Protein AF-F6VW20-F1 (afdb_monomer_lite)

Organism: Mus musculus (NCBI:txid10090)

Sequence (187 aa):
GVLSNISALTDLGGLDPVWLFVVVGGVMSVLGFAGCIGALRENTFLLKFFSVFLGLIFFLELAAGILAFVFKDWIRDQLNLFINNNVKAYRDDLDLQNLIDFAQEYWSCCGARGPNDWNLNIYFNCTDLNPSRERCGVPFSCCVRDPAMSSIPSVAMTSDSNWSSSSRAPSTPKAVWASLRSGYKTT

InterPro domains:
  IPR008952 Tetraspanin, EC2 domain superfamily [G3DSA:1.10.1450.10] (70-159)
  IPR008952 Tetraspanin, EC2 domain superfamily [SSF48652] (69-148)
  IPR018499 Tetraspanin/Peripherin [PF00335] (19-156)
  IPR018499 Tetraspanin/Peripherin [PTHR19282] (16-153)
  IPR018503 Tetraspanin, conserved site [PS00421] (25-47)

Radius of gyration: 27.29 Å; chains: 1; bounding box: 77×48×65 Å

pLDDT: mean 77.21, std 23.03, range [28.88, 97.81]

Structure (mmCIF, N/CA/C/O backbone):
data_AF-F6VW20-F1
#
_entry.id   AF-F6VW20-F1
#
loop_
_atom_site.group_PDB
_atom_site.id
_atom_site.type_symbol
_atom_site.label_atom_id
_atom_site.label_alt_id
_atom_site.label_comp_id
_atom_site.label_asym_id
_atom_site.label_entity_id
_atom_site.label_seq_id
_atom_site.pdbx_PDB_ins_code
_atom_site.Cartn_x
_atom_site.Cartn_y
_atom_site.Cartn_z
_atom_site.occupancy
_atom_site.B_iso_or_equiv
_atom_site.auth_seq_id
_atom_site.auth_comp_id
_atom_site.auth_asym_id
_atom_site.auth_atom_id
_atom_site.pdbx_PDB_model_num
ATOM 1 N N . GLY A 1 1 ? -15.445 -16.993 -12.441 1.00 49.72 1 GLY A N 1
ATOM 2 C CA . GLY A 1 1 ? -16.810 -17.085 -11.887 1.00 49.72 1 GLY A CA 1
ATOM 3 C C . GLY A 1 1 ? -17.077 -16.039 -10.818 1.00 49.72 1 GLY A C 1
ATOM 4 O O . GLY 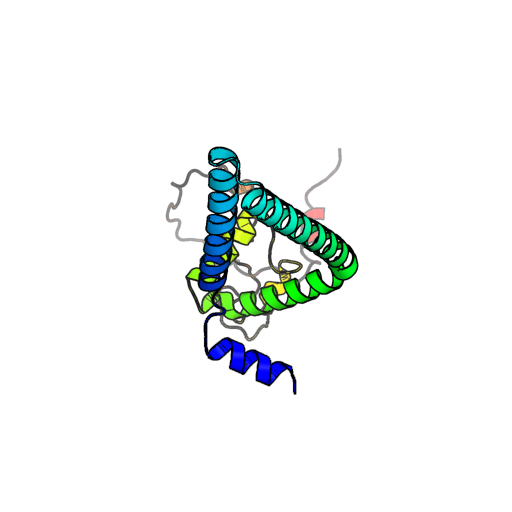A 1 1 ? -18.017 -15.273 -10.954 1.00 49.72 1 GLY A O 1
ATOM 5 N N . VAL A 1 2 ? -16.255 -15.982 -9.765 1.00 54.44 2 VAL A N 1
ATOM 6 C CA . VAL A 1 2 ? -16.446 -15.042 -8.641 1.00 54.44 2 VAL A CA 1
ATOM 7 C C . VAL A 1 2 ? -15.970 -13.618 -8.976 1.00 54.44 2 VAL A C 1
ATOM 9 O O . VAL A 1 2 ? -16.677 -12.662 -8.691 1.00 54.44 2 VAL A O 1
ATOM 12 N N . LEU A 1 3 ? -14.842 -13.473 -9.683 1.00 51.84 3 LEU A N 1
ATOM 13 C CA . LEU A 1 3 ? -14.244 -12.167 -10.007 1.00 51.84 3 LEU A CA 1
ATOM 14 C C . LEU A 1 3 ? -15.137 -11.245 -10.865 1.00 51.84 3 LEU A C 1
ATOM 16 O O . LEU A 1 3 ? -15.124 -10.038 -10.670 1.00 51.84 3 LEU A O 1
ATOM 20 N N . SER A 1 4 ? -15.949 -11.812 -11.765 1.00 67.00 4 SER A N 1
ATOM 21 C CA . SER A 1 4 ? -16.868 -11.068 -12.641 1.00 67.00 4 SER A CA 1
ATOM 22 C C . SER A 1 4 ? -18.121 -10.555 -11.922 1.00 67.00 4 SER A C 1
ATOM 24 O O . SER A 1 4 ? -18.688 -9.541 -12.311 1.00 67.00 4 SER A O 1
ATOM 26 N N . ASN A 1 5 ? -18.557 -11.245 -10.861 1.00 64.62 5 ASN A N 1
ATOM 27 C CA . ASN A 1 5 ? -19.648 -10.766 -10.007 1.00 64.62 5 ASN A CA 1
ATOM 28 C C . ASN A 1 5 ? -19.161 -9.658 -9.071 1.00 64.62 5 ASN A C 1
ATOM 30 O O . ASN A 1 5 ? -19.898 -8.718 -8.805 1.00 64.62 5 ASN A O 1
ATOM 34 N N . ILE A 1 6 ? -17.904 -9.736 -8.622 1.00 64.31 6 ILE A N 1
ATOM 35 C CA . ILE A 1 6 ? -17.293 -8.680 -7.813 1.00 64.31 6 ILE A CA 1
ATOM 36 C C . ILE A 1 6 ? -17.134 -7.414 -8.656 1.00 64.31 6 ILE A C 1
ATOM 38 O O . ILE A 1 6 ? -17.570 -6.368 -8.209 1.00 64.31 6 ILE A O 1
ATOM 42 N N . SER A 1 7 ? -16.627 -7.499 -9.894 1.00 59.75 7 SER A N 1
ATOM 43 C CA . SER A 1 7 ? -16.513 -6.323 -10.771 1.00 59.75 7 SER A CA 1
ATOM 44 C C . SER A 1 7 ? -17.864 -5.683 -11.104 1.00 59.75 7 SER A C 1
ATOM 46 O O . SER A 1 7 ? -17.949 -4.465 -11.155 1.00 59.75 7 SER A O 1
ATOM 48 N N . ALA A 1 8 ? -18.932 -6.473 -11.265 1.00 61.41 8 ALA A N 1
ATOM 49 C CA . ALA A 1 8 ? -20.283 -5.944 -11.472 1.00 61.41 8 ALA A CA 1
ATOM 50 C C . ALA A 1 8 ? -20.860 -5.262 -10.213 1.00 61.41 8 ALA A C 1
ATOM 52 O O . ALA A 1 8 ? -21.608 -4.296 -10.326 1.00 61.41 8 ALA A O 1
ATOM 53 N N . LEU A 1 9 ? -20.494 -5.731 -9.013 1.00 57.69 9 LEU A N 1
ATOM 54 C CA . LEU A 1 9 ? -20.817 -5.063 -7.745 1.00 57.69 9 LEU A CA 1
ATOM 55 C C . LEU A 1 9 ? -19.971 -3.796 -7.531 1.00 57.69 9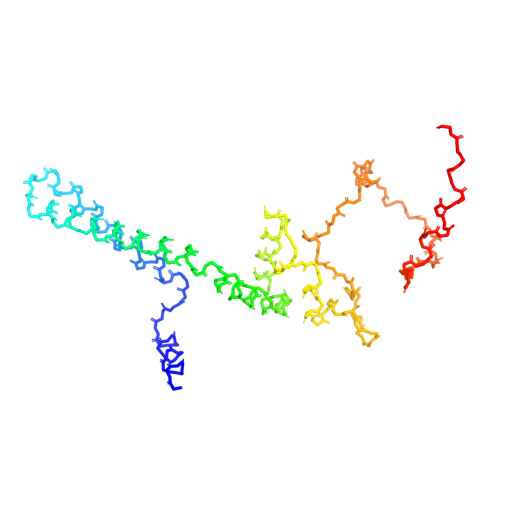 LEU A C 1
ATOM 57 O O . LEU A 1 9 ? -20.463 -2.832 -6.952 1.00 57.69 9 LEU A O 1
ATOM 61 N N . THR A 1 10 ? -18.733 -3.780 -8.029 1.00 60.19 10 THR A N 1
ATOM 62 C CA . THR A 1 10 ? -17.846 -2.609 -8.031 1.00 60.19 10 THR A CA 1
ATOM 63 C C . THR A 1 10 ? -18.378 -1.492 -8.936 1.00 60.19 10 THR A C 1
ATOM 65 O O . THR A 1 10 ? -18.305 -0.327 -8.556 1.00 60.19 10 THR A O 1
ATOM 68 N N . ASP A 1 11 ? -18.959 -1.841 -10.088 1.00 61.12 11 ASP A N 1
ATOM 69 C CA . ASP A 1 11 ? -19.468 -0.887 -11.090 1.00 61.12 11 ASP A CA 1
ATOM 70 C C . ASP A 1 11 ? -20.827 -0.258 -10.715 1.00 61.12 11 ASP A C 1
ATOM 72 O O . ASP A 1 11 ? -21.183 0.811 -11.204 1.00 61.12 11 ASP A O 1
ATOM 76 N N . LEU A 1 12 ? -21.609 -0.904 -9.839 1.00 57.84 12 LEU A N 1
ATOM 77 C CA . LEU A 1 12 ? -22.987 -0.494 -9.530 1.00 57.84 12 LEU A CA 1
ATOM 78 C C . LEU A 1 12 ? -23.145 0.420 -8.300 1.00 57.84 12 LEU A C 1
ATOM 80 O O . LEU A 1 12 ? -24.258 0.891 -8.064 1.00 57.84 12 LEU A O 1
ATOM 84 N N . GLY A 1 13 ? -22.095 0.729 -7.523 1.00 56.25 13 GLY A N 1
ATOM 85 C CA . GLY A 1 13 ? -22.281 1.685 -6.419 1.00 56.25 13 GLY A CA 1
ATOM 86 C C . GLY A 1 13 ? -21.172 1.859 -5.382 1.00 56.25 13 GLY A C 1
ATOM 87 O O . GLY A 1 13 ? -21.407 1.594 -4.206 1.00 56.25 13 GLY A O 1
ATOM 88 N N . GLY A 1 14 ? -20.029 2.439 -5.764 1.00 53.88 14 GLY A N 1
ATOM 89 C CA . GLY A 1 14 ? -19.249 3.248 -4.811 1.00 53.88 14 GLY A CA 1
ATOM 90 C C . GLY A 1 14 ? -17.988 2.620 -4.214 1.00 53.88 14 GLY A C 1
ATOM 91 O O . GLY A 1 14 ? -17.783 2.696 -3.005 1.00 53.88 14 GLY A O 1
ATOM 92 N N . LEU A 1 15 ? -17.105 2.061 -5.047 1.00 56.91 15 LEU A N 1
ATOM 93 C CA . LEU A 1 15 ? -15.740 1.694 -4.636 1.00 56.91 15 LEU A CA 1
ATOM 94 C C . LEU A 1 15 ? -14.672 2.701 -5.088 1.00 56.91 15 LEU A C 1
ATOM 96 O O . LEU A 1 15 ? -13.491 2.358 -5.131 1.00 56.91 15 LEU A O 1
ATOM 100 N N . ASP A 1 16 ? -15.042 3.954 -5.370 1.00 75.25 16 ASP A N 1
ATOM 101 C CA . ASP A 1 16 ? -14.030 5.007 -5.381 1.00 75.25 16 ASP A CA 1
ATOM 102 C C . ASP A 1 16 ? -13.434 5.107 -3.973 1.00 75.25 16 ASP A C 1
ATOM 104 O O . ASP A 1 16 ? -14.194 5.150 -2.994 1.00 75.25 16 ASP A O 1
ATOM 108 N N . PRO A 1 17 ? -12.099 5.206 -3.834 1.00 79.00 17 PRO A N 1
ATOM 109 C CA . PRO A 1 17 ? -11.452 5.396 -2.538 1.00 79.00 17 PRO A CA 1
ATOM 110 C C . PRO A 1 17 ? -12.118 6.505 -1.711 1.00 79.00 17 PRO A C 1
ATOM 112 O O . PRO A 1 17 ? -12.257 6.385 -0.497 1.00 79.00 17 PRO A O 1
ATOM 115 N N . VAL A 1 18 ? -12.619 7.546 -2.385 1.00 85.06 18 VAL A N 1
ATOM 116 C CA . VAL A 1 18 ? -13.355 8.672 -1.800 1.00 85.06 18 VAL A CA 1
ATOM 117 C C . VAL A 1 18 ? -14.620 8.233 -1.050 1.00 85.06 18 VAL A C 1
ATOM 119 O O . VAL A 1 18 ? -14.814 8.640 0.096 1.00 85.06 18 VAL A O 1
ATOM 122 N N . TRP A 1 19 ? -15.467 7.386 -1.641 1.00 85.50 19 TRP A N 1
ATOM 123 C CA . TRP A 1 19 ? -16.698 6.912 -0.994 1.00 85.50 19 TRP A CA 1
ATOM 124 C C . TRP A 1 19 ? -16.403 6.051 0.234 1.00 85.50 19 TRP A C 1
ATOM 126 O O . TRP A 1 19 ? -17.080 6.180 1.257 1.00 85.50 19 TRP A O 1
ATOM 136 N N . LEU A 1 20 ? -15.343 5.242 0.172 1.00 85.81 20 LEU A N 1
ATOM 137 C CA . LEU A 1 20 ? -14.871 4.467 1.316 1.00 85.81 20 LEU A CA 1
ATOM 138 C C . LEU A 1 20 ? -14.482 5.389 2.480 1.00 85.81 20 LEU A C 1
ATOM 140 O O . LEU A 1 20 ? -14.936 5.168 3.606 1.00 85.81 20 LEU A O 1
ATOM 144 N N . PHE A 1 21 ? -13.711 6.451 2.220 1.00 89.00 21 PHE A N 1
ATOM 145 C CA . PHE A 1 21 ? -13.350 7.431 3.251 1.00 89.00 21 PHE A CA 1
ATOM 146 C C . PHE A 1 21 ? -14.575 8.118 3.865 1.00 89.00 21 PHE A C 1
ATOM 148 O O . PHE A 1 21 ? -14.620 8.290 5.085 1.00 89.00 21 PHE A O 1
ATOM 155 N N . VAL A 1 22 ? -15.585 8.466 3.059 1.00 92.19 22 VAL A N 1
ATOM 156 C CA . VAL A 1 22 ? -16.829 9.087 3.549 1.00 92.19 22 VAL A CA 1
ATOM 157 C C . VAL A 1 22 ? -17.581 8.150 4.496 1.00 92.19 22 VAL A C 1
ATOM 159 O O . VAL A 1 22 ? -17.964 8.562 5.593 1.00 92.19 22 VAL A O 1
ATOM 162 N N . VAL A 1 23 ? -17.761 6.881 4.116 1.00 90.38 23 VAL A N 1
ATOM 163 C CA . VAL A 1 23 ? -18.483 5.899 4.942 1.00 90.38 23 VAL A CA 1
ATOM 164 C C . VAL A 1 23 ? -17.729 5.613 6.240 1.00 90.38 23 VAL A C 1
ATOM 166 O O . VAL A 1 23 ? -18.317 5.683 7.322 1.00 90.38 23 VAL A O 1
ATOM 169 N N . VAL A 1 24 ? -16.422 5.348 6.160 1.00 92.12 24 VAL A N 1
ATOM 170 C CA . VAL A 1 24 ? -15.589 5.072 7.341 1.00 92.12 24 VAL A CA 1
ATOM 171 C C . VAL A 1 24 ? -15.550 6.284 8.273 1.00 92.12 24 VAL A C 1
ATOM 173 O O . VAL A 1 24 ? -15.774 6.136 9.475 1.00 92.12 24 VAL A O 1
ATOM 176 N N . GLY A 1 25 ? -15.340 7.489 7.735 1.00 94.69 25 GLY A N 1
ATOM 177 C CA . GLY A 1 25 ? -15.339 8.727 8.515 1.00 94.69 25 GLY A CA 1
ATOM 178 C C . GLY A 1 25 ? -16.682 9.006 9.195 1.00 94.69 25 GLY A C 1
ATOM 179 O O . GLY A 1 25 ? -16.711 9.427 10.355 1.00 94.69 25 GLY A O 1
ATOM 180 N N . GLY A 1 26 ? -17.799 8.704 8.526 1.00 95.44 26 GLY A N 1
ATOM 181 C CA . GLY A 1 26 ? -19.139 8.808 9.106 1.00 95.44 26 GLY A CA 1
ATOM 182 C C . GLY A 1 26 ? -19.339 7.859 10.292 1.00 95.44 26 GLY A C 1
ATOM 183 O O . GLY A 1 26 ? -19.777 8.289 11.361 1.00 95.44 26 GLY A O 1
ATOM 184 N N . VAL A 1 27 ? -18.948 6.590 10.145 1.00 93.06 27 VAL A N 1
ATOM 185 C CA . VAL A 1 27 ? -19.022 5.597 11.231 1.00 93.06 27 VAL A CA 1
ATOM 186 C C . VAL A 1 27 ? -18.152 6.015 12.418 1.00 93.06 27 VAL A C 1
ATOM 188 O O . VAL A 1 27 ? -18.632 6.012 13.553 1.00 93.06 27 VAL A O 1
ATOM 191 N N . MET A 1 28 ? -16.907 6.438 12.172 1.00 94.50 28 MET A N 1
ATOM 192 C CA . MET A 1 28 ? -16.005 6.909 13.231 1.00 94.50 28 MET A CA 1
ATOM 193 C C . MET A 1 28 ? -16.562 8.135 13.960 1.00 94.50 28 MET A C 1
ATOM 195 O O . MET A 1 28 ? -16.490 8.206 15.187 1.00 94.50 28 MET A O 1
ATOM 199 N N . SER A 1 29 ? -17.188 9.061 13.230 1.00 96.06 29 SER A N 1
ATOM 200 C CA . SER A 1 29 ? -17.847 10.225 13.829 1.00 96.06 29 SER A CA 1
ATOM 201 C C . SER A 1 29 ? -18.980 9.803 14.767 1.00 96.06 29 SER A C 1
ATOM 203 O O . SER A 1 29 ? -19.022 10.248 15.913 1.00 96.06 29 SER A O 1
ATOM 205 N N . VAL A 1 30 ? -19.869 8.901 14.333 1.00 93.31 30 VAL A N 1
ATOM 206 C CA . VAL A 1 30 ? -20.983 8.403 15.163 1.00 93.31 30 VAL A CA 1
ATOM 207 C C . VAL A 1 30 ? -20.473 7.694 16.418 1.00 93.31 30 VAL A C 1
ATOM 209 O O . VAL A 1 30 ? -20.989 7.950 17.507 1.00 93.31 30 VAL A O 1
ATOM 212 N N . LEU A 1 31 ? -19.447 6.848 16.293 1.00 94.00 31 LEU A N 1
ATOM 213 C CA . LEU A 1 31 ? -18.831 6.171 17.439 1.00 94.00 31 LEU A CA 1
ATOM 214 C C . LEU A 1 31 ? -18.224 7.176 18.428 1.00 94.00 31 LEU A C 1
ATOM 216 O O . LEU A 1 31 ? -18.425 7.038 19.636 1.00 94.00 31 LEU A O 1
ATOM 220 N N . GLY A 1 32 ? -17.551 8.215 17.925 1.00 94.25 32 GLY A N 1
ATOM 221 C CA . GLY A 1 32 ? -17.012 9.302 18.742 1.00 94.25 32 GLY A CA 1
ATOM 222 C C . GLY A 1 32 ? -18.102 10.083 19.481 1.00 94.25 32 GLY A C 1
ATOM 223 O O . GLY A 1 32 ? -18.026 10.249 20.699 1.00 94.25 32 GLY A O 1
ATOM 224 N N . PHE A 1 33 ? -19.163 10.501 18.781 1.00 92.00 33 PHE A N 1
ATOM 225 C CA . PHE A 1 33 ? -20.301 11.187 19.404 1.00 92.00 33 PHE A CA 1
ATOM 226 C C . PHE A 1 33 ? -21.001 10.310 20.447 1.00 92.00 33 PHE A C 1
ATOM 228 O O . PHE A 1 33 ? -21.295 10.790 21.542 1.00 92.00 33 PHE A O 1
ATOM 235 N N . ALA A 1 34 ? -21.234 9.029 20.153 1.00 91.12 34 ALA A N 1
ATOM 236 C CA . ALA A 1 34 ? -21.841 8.092 21.096 1.00 91.12 34 ALA A CA 1
ATOM 237 C C . ALA A 1 34 ? -20.980 7.908 22.356 1.00 91.12 34 ALA A C 1
ATOM 239 O O . ALA A 1 34 ? -21.525 7.898 23.462 1.00 91.12 34 ALA A O 1
ATOM 240 N N . GLY A 1 35 ? -19.653 7.829 22.207 1.00 94.31 35 GLY A N 1
ATOM 241 C CA . GLY A 1 35 ? -18.714 7.778 23.330 1.00 94.31 35 GLY A CA 1
ATOM 242 C C . GLY A 1 35 ? -18.776 9.037 24.200 1.00 94.31 35 GLY A C 1
ATOM 243 O O . GLY A 1 35 ? -18.969 8.942 25.414 1.00 94.31 35 GLY A O 1
ATOM 244 N N . CYS A 1 36 ? -18.706 10.220 23.581 1.00 94.00 36 CYS A N 1
ATOM 245 C CA . CYS A 1 36 ? -18.774 11.503 24.287 1.00 94.00 36 CYS A CA 1
ATOM 246 C C . CYS A 1 36 ? -20.114 11.705 25.016 1.00 94.00 36 CYS A C 1
ATOM 248 O O . CYS A 1 36 ? -20.135 12.039 26.201 1.00 94.00 36 CYS A O 1
ATOM 250 N N . ILE A 1 37 ? -21.245 11.478 24.336 1.00 93.38 37 ILE A N 1
ATOM 251 C CA . ILE A 1 37 ? -22.583 11.621 24.933 1.00 93.38 37 ILE A CA 1
ATOM 252 C C . ILE A 1 37 ? -22.825 10.555 26.006 1.00 93.38 37 ILE A C 1
ATOM 254 O O . ILE A 1 37 ? -23.417 10.864 27.041 1.00 93.38 37 ILE A O 1
ATOM 258 N N . GLY A 1 38 ? -22.350 9.325 25.794 1.00 93.06 38 GLY A N 1
ATOM 259 C CA . GLY A 1 38 ? -22.443 8.237 26.767 1.00 93.06 38 GLY A CA 1
ATOM 260 C C . GLY A 1 38 ? -21.761 8.578 28.092 1.00 93.06 38 GLY A C 1
ATOM 261 O O . GLY A 1 38 ? -22.350 8.347 29.148 1.00 93.06 38 GLY A O 1
ATOM 262 N N . ALA A 1 39 ? -20.578 9.197 28.036 1.00 93.25 39 ALA A N 1
ATOM 263 C CA . ALA A 1 39 ? -19.863 9.667 29.220 1.00 93.25 39 ALA A CA 1
ATOM 264 C C . ALA A 1 39 ? -20.575 10.847 29.907 1.00 93.25 39 ALA A C 1
ATOM 266 O O . ALA A 1 39 ? -20.782 10.815 31.117 1.00 93.25 39 ALA A O 1
ATOM 267 N N . LEU A 1 40 ? -21.003 11.862 29.144 1.00 94.06 40 LEU A N 1
ATOM 268 C CA . LEU A 1 40 ? -21.646 13.066 29.696 1.00 94.06 40 LEU A CA 1
ATOM 269 C C . LEU A 1 40 ? -23.021 12.802 30.319 1.00 94.06 40 LEU A C 1
ATOM 271 O O . LEU A 1 40 ? -23.409 13.477 31.269 1.00 94.06 40 LEU A O 1
ATOM 275 N N . ARG A 1 41 ? -23.790 11.865 29.758 1.00 92.19 41 ARG A N 1
ATOM 276 C CA . ARG A 1 41 ? -25.135 11.517 30.242 1.00 92.19 41 ARG A CA 1
ATOM 277 C C . ARG A 1 41 ? -25.134 10.387 31.269 1.00 92.19 41 ARG A C 1
ATOM 279 O O . ARG A 1 41 ? -26.218 9.952 31.644 1.00 92.19 41 ARG A O 1
ATOM 286 N N . GLU A 1 42 ? -23.957 9.891 31.662 1.00 92.31 42 GLU A N 1
ATOM 287 C CA . GLU A 1 42 ? -23.791 8.719 32.535 1.00 92.31 42 GLU A CA 1
ATOM 288 C C . GLU A 1 42 ? -24.616 7.505 32.051 1.00 92.31 42 GLU A C 1
ATOM 290 O O . GLU A 1 42 ? -25.091 6.670 32.819 1.00 92.31 42 GLU A O 1
ATOM 295 N N . ASN A 1 43 ? -24.816 7.399 30.731 1.00 90.88 43 ASN A N 1
ATOM 296 C CA . ASN A 1 43 ? -25.649 6.356 30.153 1.00 90.88 43 ASN A CA 1
ATOM 297 C C . ASN A 1 43 ? -24.813 5.092 29.943 1.00 90.88 43 ASN A C 1
ATOM 299 O O . ASN A 1 43 ? -24.108 4.934 28.941 1.00 90.88 43 ASN A O 1
ATOM 303 N N . THR A 1 44 ? -24.946 4.155 30.880 1.00 90.38 44 THR A N 1
ATOM 304 C CA . THR A 1 44 ? -24.204 2.890 30.881 1.00 90.38 44 THR A CA 1
ATOM 305 C C . THR A 1 44 ? -24.444 2.048 29.623 1.00 90.38 44 THR A C 1
ATOM 307 O O . THR A 1 44 ? -23.556 1.301 29.216 1.00 90.38 44 THR A O 1
ATOM 310 N N . PHE A 1 45 ? -25.610 2.156 28.977 1.00 89.19 45 PHE A N 1
ATOM 311 C CA . PHE A 1 45 ? -25.904 1.407 27.750 1.00 89.19 45 PHE A CA 1
ATOM 312 C C . PHE A 1 45 ? -25.070 1.909 26.562 1.00 89.19 45 PHE A C 1
ATOM 314 O O . PHE A 1 45 ? -24.425 1.108 25.883 1.00 89.19 45 PHE A O 1
ATOM 321 N N . LEU A 1 46 ? -25.014 3.231 26.359 1.00 88.81 46 LEU A N 1
ATOM 322 C CA . LEU A 1 46 ? -24.186 3.861 25.319 1.00 88.81 46 LEU A CA 1
ATOM 323 C C . LEU A 1 46 ? -22.694 3.587 25.543 1.00 88.81 46 LEU A C 1
ATOM 325 O O . LEU A 1 46 ? -21.976 3.264 24.597 1.00 88.81 46 LEU A O 1
ATOM 329 N N . LEU A 1 47 ? -22.241 3.653 26.798 1.00 91.00 47 LEU A N 1
ATOM 330 C CA . LEU A 1 47 ? -20.845 3.391 27.147 1.00 91.00 47 LEU A CA 1
ATOM 331 C C . LEU A 1 47 ? -20.445 1.930 26.867 1.00 91.00 47 LEU A C 1
ATOM 333 O O . LEU A 1 47 ? -19.366 1.672 26.333 1.00 91.00 47 LEU A O 1
ATOM 337 N N . LYS A 1 48 ? -21.328 0.967 27.176 1.00 92.25 48 LYS A N 1
ATOM 338 C CA . LYS A 1 48 ? -21.114 -0.456 26.861 1.00 92.25 48 LYS A CA 1
ATOM 339 C C . LYS A 1 48 ? -21.067 -0.707 25.359 1.00 92.25 48 LYS A C 1
ATOM 341 O O . LYS A 1 48 ? -20.178 -1.421 24.907 1.00 92.25 48 LYS A O 1
ATOM 346 N N . PHE A 1 49 ? -21.985 -0.111 24.597 1.00 91.19 49 PHE A N 1
ATOM 347 C CA . PHE A 1 49 ? -21.974 -0.192 23.137 1.00 91.19 49 PHE A CA 1
ATOM 348 C C . PHE A 1 49 ? -20.631 0.296 22.583 1.00 91.19 49 PHE A C 1
ATOM 350 O O . PHE A 1 49 ? -19.935 -0.455 21.908 1.00 91.19 49 PHE A O 1
ATOM 357 N N . PHE A 1 50 ? -20.210 1.503 22.961 1.00 93.38 50 PHE A N 1
ATOM 358 C CA . PHE A 1 50 ? -18.924 2.064 22.548 1.00 93.38 50 PHE A CA 1
ATOM 359 C C . PHE A 1 50 ? -17.739 1.148 22.896 1.00 93.38 50 PHE A C 1
ATOM 361 O O . PHE A 1 50 ? -16.910 0.854 22.037 1.00 93.38 50 PHE A O 1
ATOM 368 N N . SER A 1 51 ? -17.695 0.627 24.126 1.00 94.56 51 SER A N 1
ATOM 369 C CA . SER A 1 51 ? -16.630 -0.277 24.575 1.00 94.56 51 SER A CA 1
ATOM 370 C C . SER A 1 51 ? -16.569 -1.583 23.772 1.00 94.56 51 SER A C 1
ATOM 372 O O . SER A 1 51 ? -15.474 -2.028 23.428 1.00 94.56 51 SER A O 1
ATOM 374 N N . VAL A 1 52 ? -17.717 -2.179 23.428 1.00 95.56 52 VAL A N 1
ATOM 375 C CA . VAL A 1 52 ? -17.769 -3.397 22.601 1.00 95.56 52 VAL A CA 1
ATOM 376 C C . VAL A 1 52 ? -17.261 -3.123 21.185 1.00 95.56 52 VAL A C 1
ATOM 378 O O . VAL A 1 52 ? -16.468 -3.907 20.668 1.00 95.56 52 VAL A O 1
ATOM 381 N N . PHE A 1 53 ? -17.664 -2.006 20.569 1.00 94.69 53 PHE A N 1
ATOM 382 C CA . PHE A 1 53 ? -17.192 -1.633 19.230 1.00 94.69 53 PHE A CA 1
ATOM 383 C C . PHE A 1 53 ? -15.688 -1.361 19.202 1.00 94.69 53 PHE A C 1
ATOM 385 O O . PHE A 1 53 ? -15.010 -1.840 18.296 1.00 94.69 53 PHE A O 1
ATOM 392 N N . LEU A 1 54 ? -15.149 -0.666 20.208 1.00 94.62 54 LEU A N 1
ATOM 393 C CA . LEU A 1 54 ? -13.703 -0.480 20.335 1.00 94.62 54 LEU A CA 1
ATOM 394 C C . LEU A 1 54 ? -12.961 -1.811 20.479 1.00 94.62 54 LEU A C 1
ATOM 396 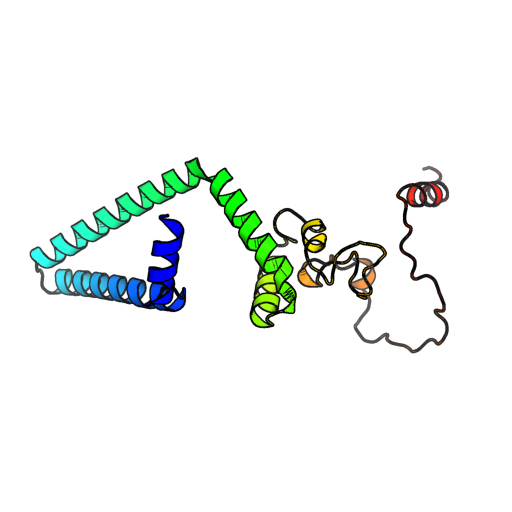O O . LEU A 1 54 ? -11.955 -2.024 19.807 1.00 94.62 54 LEU A O 1
ATOM 400 N N . GLY A 1 55 ? -13.469 -2.720 21.317 1.00 96.62 55 GLY A N 1
ATOM 401 C CA . GLY A 1 55 ? -12.891 -4.055 21.462 1.00 96.62 55 GLY A CA 1
ATOM 402 C C . GLY A 1 55 ? -12.895 -4.829 20.143 1.00 96.62 55 GLY A C 1
ATOM 403 O O . GLY A 1 55 ? -11.887 -5.425 19.771 1.00 96.62 55 GLY A O 1
ATOM 404 N N . LEU A 1 56 ? -14.000 -4.773 19.397 1.00 96.25 56 LEU A N 1
ATOM 405 C CA . LEU A 1 56 ? -14.122 -5.421 18.092 1.00 96.25 56 LEU A CA 1
ATOM 406 C C . LEU A 1 56 ? -13.133 -4.844 17.070 1.00 96.25 56 LEU A C 1
ATOM 408 O O . LEU A 1 56 ? -12.458 -5.615 16.391 1.00 96.25 56 LEU A O 1
ATOM 412 N N . ILE A 1 57 ? -13.001 -3.516 16.990 1.00 95.62 57 ILE A N 1
ATOM 413 C CA . ILE A 1 57 ? -12.028 -2.855 16.105 1.00 95.62 57 ILE A CA 1
ATOM 414 C C . ILE A 1 57 ? -10.602 -3.269 16.480 1.00 95.62 57 ILE A C 1
ATOM 416 O O . ILE A 1 57 ? -9.833 -3.633 15.597 1.00 95.62 57 ILE A O 1
ATOM 420 N N . PHE A 1 58 ? -10.274 -3.307 17.773 1.00 96.81 58 PHE A N 1
ATOM 421 C CA . PHE A 1 58 ? -8.954 -3.722 18.246 1.00 96.81 58 PHE A CA 1
ATOM 422 C C . PHE A 1 58 ? -8.608 -5.162 17.840 1.00 96.81 58 PHE A C 1
ATOM 424 O O . PHE A 1 58 ? -7.517 -5.423 17.335 1.00 96.81 58 PHE A O 1
ATOM 431 N N . PHE A 1 59 ? -9.538 -6.109 18.008 1.00 97.81 59 PHE A N 1
ATOM 432 C CA . PHE A 1 59 ? -9.307 -7.489 17.572 1.00 97.81 59 PHE A CA 1
ATOM 433 C C . PHE A 1 59 ? -9.191 -7.611 16.048 1.00 97.81 59 PHE A C 1
ATOM 435 O O . PHE A 1 59 ? -8.364 -8.391 15.572 1.00 97.81 59 PHE A O 1
ATOM 442 N N . LEU A 1 60 ? -9.976 -6.844 15.283 1.00 96.62 60 LEU A N 1
ATOM 443 C CA . LEU A 1 60 ? -9.855 -6.800 13.824 1.00 96.62 60 LEU A CA 1
ATOM 444 C C . LEU A 1 60 ? -8.507 -6.224 13.381 1.00 96.62 60 LEU A C 1
ATOM 446 O O . LEU A 1 60 ? -7.882 -6.786 12.486 1.00 96.62 60 LEU A O 1
ATOM 450 N N . GLU A 1 61 ? -8.040 -5.149 14.012 1.00 95.69 61 GLU A N 1
ATOM 451 C CA . GLU A 1 61 ? -6.747 -4.530 13.713 1.00 95.69 61 GLU A CA 1
ATOM 452 C C . GLU A 1 61 ? -5.587 -5.472 14.054 1.00 95.69 61 GLU A C 1
ATOM 454 O O . GLU A 1 61 ? -4.675 -5.649 13.246 1.00 95.69 61 GLU A O 1
ATOM 459 N N . LEU A 1 62 ? -5.663 -6.166 15.194 1.00 97.75 62 LEU A N 1
ATOM 460 C CA . LEU A 1 62 ? -4.687 -7.188 15.567 1.00 97.75 62 LEU A CA 1
ATOM 461 C C . LEU A 1 62 ? -4.664 -8.340 14.552 1.00 97.75 62 LEU A C 1
ATOM 463 O O . LEU A 1 62 ? -3.592 -8.751 14.102 1.00 97.75 62 LEU A O 1
ATOM 467 N N . ALA A 1 63 ? -5.837 -8.846 14.163 1.00 97.75 63 ALA A N 1
ATOM 468 C CA . ALA A 1 63 ? -5.948 -9.904 13.165 1.00 97.75 63 ALA A CA 1
ATOM 469 C C . ALA A 1 63 ? -5.402 -9.453 11.801 1.00 97.75 63 ALA A C 1
ATOM 471 O O . ALA A 1 63 ? -4.639 -10.190 11.176 1.00 97.75 63 ALA A O 1
ATOM 472 N N . ALA A 1 64 ? -5.732 -8.234 11.367 1.00 96.31 64 ALA A N 1
ATOM 473 C CA . ALA A 1 64 ? -5.224 -7.646 10.133 1.00 96.31 64 ALA A CA 1
ATOM 474 C C . ALA A 1 64 ? -3.700 -7.461 10.174 1.00 96.31 64 ALA A C 1
ATOM 476 O O . ALA A 1 64 ? -3.029 -7.784 9.197 1.00 96.31 64 ALA A O 1
ATOM 477 N N . GLY A 1 65 ? -3.138 -7.017 11.302 1.00 97.12 65 GLY A N 1
ATOM 478 C CA . GLY A 1 65 ? -1.693 -6.873 11.486 1.00 97.12 65 GLY A CA 1
ATOM 479 C C . GLY A 1 65 ? -0.949 -8.207 11.392 1.00 97.12 65 GLY A C 1
ATOM 480 O O . GLY A 1 65 ? 0.049 -8.314 10.674 1.00 97.12 65 GLY A O 1
ATOM 481 N N . ILE A 1 66 ? -1.466 -9.252 12.046 1.00 97.50 66 ILE A N 1
ATOM 482 C CA . ILE A 1 66 ? -0.909 -10.612 11.946 1.00 97.50 66 ILE A CA 1
ATOM 483 C C . ILE A 1 66 ? -1.008 -11.117 10.502 1.00 97.50 66 ILE A C 1
ATOM 485 O O . ILE A 1 66 ? -0.033 -11.646 9.963 1.00 97.50 66 ILE A O 1
ATOM 489 N N . LEU A 1 67 ? -2.159 -10.923 9.855 1.00 96.50 67 LEU A N 1
ATOM 490 C CA . LEU A 1 67 ? -2.376 -11.342 8.474 1.00 96.50 67 LEU A CA 1
ATOM 491 C C . LEU A 1 67 ? -1.419 -10.622 7.513 1.00 96.50 67 LEU A C 1
ATOM 493 O O . LEU A 1 67 ? -0.784 -11.268 6.684 1.00 96.50 67 LEU A O 1
ATOM 497 N N . ALA A 1 68 ? -1.242 -9.310 7.660 1.00 95.75 68 ALA A N 1
ATOM 498 C CA . ALA A 1 68 ? -0.313 -8.526 6.850 1.00 95.75 68 ALA A CA 1
ATOM 499 C C . ALA A 1 68 ? 1.137 -9.006 7.010 1.00 95.75 68 ALA A C 1
ATOM 501 O O . ALA A 1 68 ? 1.877 -9.075 6.028 1.00 95.75 68 ALA A O 1
ATOM 502 N N . PHE A 1 69 ? 1.537 -9.388 8.227 1.00 95.94 69 PHE A N 1
ATOM 503 C CA . PHE A 1 69 ? 2.868 -9.934 8.478 1.00 95.94 69 PHE A CA 1
ATOM 504 C C . PHE A 1 69 ? 3.068 -11.305 7.815 1.00 95.94 69 PHE A C 1
ATOM 506 O O . PHE A 1 69 ? 4.081 -11.523 7.147 1.00 95.94 69 PHE A O 1
ATOM 513 N N . VAL A 1 70 ? 2.095 -12.212 7.955 1.00 97.19 70 VAL A N 1
ATOM 514 C CA . VAL A 1 70 ? 2.149 -13.562 7.364 1.00 97.19 70 VAL A CA 1
ATOM 515 C C . VAL A 1 70 ? 2.127 -13.505 5.834 1.00 97.19 70 VAL A C 1
ATOM 517 O O . VAL A 1 70 ? 2.876 -14.226 5.179 1.00 97.19 70 VAL A O 1
ATOM 520 N N . PHE A 1 71 ? 1.314 -12.621 5.253 1.00 95.56 71 PHE A N 1
ATOM 521 C CA . PHE A 1 71 ? 1.127 -12.499 3.805 1.00 95.56 71 PHE A CA 1
ATOM 522 C C . PHE A 1 71 ? 1.971 -11.390 3.163 1.00 95.56 71 PHE A C 1
ATOM 524 O O . PHE A 1 71 ? 1.693 -10.986 2.032 1.00 95.56 71 PHE A O 1
ATOM 531 N N . LYS A 1 72 ? 3.029 -10.916 3.835 1.00 95.38 72 LYS A N 1
ATOM 532 C CA . LYS A 1 72 ? 3.871 -9.807 3.351 1.00 95.38 72 LYS A CA 1
ATOM 533 C C . LYS A 1 72 ? 4.373 -10.005 1.916 1.00 95.38 72 LYS A C 1
ATOM 535 O O . LYS A 1 72 ? 4.420 -9.050 1.148 1.00 95.38 72 LYS A O 1
ATOM 540 N N . ASP A 1 73 ? 4.750 -11.230 1.551 1.00 95.81 73 ASP A N 1
ATOM 541 C CA . ASP A 1 73 ? 5.388 -11.510 0.263 1.00 95.81 73 ASP A CA 1
ATOM 542 C C . ASP A 1 73 ? 4.338 -11.504 -0.853 1.00 95.81 73 ASP A C 1
ATOM 544 O O . ASP A 1 73 ? 4.535 -10.875 -1.889 1.00 95.81 73 ASP A O 1
ATOM 548 N N . TRP A 1 74 ? 3.159 -12.071 -0.582 1.00 94.69 74 TRP A N 1
ATOM 549 C CA . TRP A 1 74 ? 2.015 -11.984 -1.486 1.00 94.69 74 TRP A CA 1
ATOM 550 C C . TRP A 1 74 ? 1.553 -10.533 -1.686 1.00 94.69 74 TRP A C 1
ATOM 552 O O . TRP A 1 74 ? 1.330 -10.113 -2.821 1.00 94.69 74 TRP A O 1
ATOM 562 N N . ILE A 1 75 ? 1.478 -9.741 -0.607 1.00 93.81 75 ILE A N 1
ATOM 563 C CA . ILE A 1 75 ? 1.145 -8.307 -0.676 1.00 93.81 75 ILE A CA 1
ATOM 564 C C . ILE A 1 75 ? 2.168 -7.559 -1.538 1.00 93.81 75 ILE A C 1
ATOM 566 O O . ILE A 1 75 ? 1.783 -6.754 -2.384 1.00 93.81 75 ILE A O 1
ATOM 570 N N . ARG A 1 76 ? 3.466 -7.842 -1.373 1.00 93.44 76 ARG A N 1
ATOM 571 C CA . ARG A 1 76 ? 4.526 -7.244 -2.199 1.00 93.44 76 ARG A CA 1
ATOM 572 C C . ARG A 1 76 ? 4.367 -7.587 -3.673 1.00 93.44 76 ARG A C 1
ATOM 574 O O . ARG A 1 76 ? 4.557 -6.713 -4.512 1.00 93.44 76 ARG A O 1
ATOM 581 N N . ASP A 1 77 ? 4.020 -8.823 -4.011 1.00 94.75 77 ASP A N 1
ATOM 582 C CA . ASP A 1 77 ? 3.810 -9.207 -5.407 1.00 94.75 77 ASP A CA 1
ATOM 583 C C . ASP A 1 77 ? 2.587 -8.526 -6.020 1.00 94.75 77 ASP A C 1
ATOM 585 O O . ASP A 1 77 ? 2.679 -8.015 -7.138 1.00 94.75 77 ASP A O 1
ATOM 589 N N . GLN A 1 78 ? 1.480 -8.430 -5.281 1.00 93.56 78 GLN A N 1
ATOM 590 C CA . GLN A 1 78 ? 0.312 -7.666 -5.729 1.00 93.56 78 GLN A CA 1
ATOM 591 C C . GLN A 1 78 ? 0.644 -6.185 -5.919 1.00 93.56 78 GLN A C 1
ATOM 593 O O . GLN A 1 78 ? 0.294 -5.602 -6.945 1.00 93.56 78 GLN A O 1
ATOM 598 N N . LEU A 1 79 ? 1.380 -5.592 -4.977 1.00 92.25 79 LEU A N 1
ATOM 599 C CA . LEU A 1 79 ? 1.829 -4.207 -5.077 1.00 92.25 79 LEU A CA 1
ATOM 600 C C . LEU A 1 79 ? 2.739 -3.996 -6.294 1.00 92.25 79 LEU A C 1
ATOM 602 O O . LEU A 1 79 ? 2.551 -3.039 -7.037 1.00 92.25 79 LEU A O 1
ATOM 606 N N . ASN A 1 80 ? 3.683 -4.906 -6.545 1.00 94.00 80 ASN A N 1
ATOM 607 C CA . ASN A 1 80 ? 4.564 -4.830 -7.710 1.00 94.00 80 ASN A CA 1
ATOM 608 C C . ASN A 1 80 ? 3.778 -4.895 -9.025 1.00 94.00 80 ASN A C 1
ATOM 610 O O . ASN A 1 80 ? 4.058 -4.134 -9.948 1.00 94.00 80 ASN A O 1
ATOM 614 N N . LEU A 1 81 ? 2.789 -5.788 -9.119 1.00 93.12 81 LEU A N 1
ATOM 615 C CA . LEU A 1 81 ? 1.912 -5.880 -10.289 1.00 93.12 81 LEU A CA 1
ATOM 616 C C . LEU A 1 81 ? 1.094 -4.601 -10.478 1.00 93.12 81 LEU A C 1
ATOM 618 O O . LEU A 1 81 ? 0.998 -4.098 -11.598 1.00 93.12 81 LEU A O 1
ATOM 622 N N . PHE A 1 82 ? 0.552 -4.058 -9.387 1.00 91.62 82 PHE A N 1
ATOM 623 C CA . PHE A 1 82 ? -0.183 -2.801 -9.404 1.00 91.62 82 PHE A CA 1
ATOM 624 C C . PHE A 1 82 ? 0.703 -1.654 -9.898 1.00 91.62 82 PHE A C 1
ATOM 626 O O . PHE A 1 82 ? 0.351 -0.995 -10.874 1.00 91.62 82 PHE A O 1
ATOM 633 N N . ILE A 1 83 ? 1.882 -1.449 -9.306 1.00 93.25 83 ILE A N 1
ATOM 634 C CA . ILE A 1 83 ? 2.812 -0.389 -9.721 1.00 93.25 83 ILE A CA 1
ATOM 635 C C . ILE A 1 83 ? 3.231 -0.581 -11.181 1.00 93.25 83 ILE A C 1
ATOM 637 O O . ILE A 1 83 ? 3.180 0.371 -11.948 1.00 93.25 83 ILE A O 1
ATOM 641 N N . ASN A 1 84 ? 3.565 -1.801 -11.605 1.00 94.50 84 ASN A N 1
ATOM 642 C CA . ASN A 1 84 ? 3.950 -2.071 -12.993 1.00 94.50 84 ASN A CA 1
ATOM 643 C C . ASN A 1 84 ? 2.837 -1.749 -14.000 1.00 94.50 84 ASN A C 1
ATOM 645 O O . ASN A 1 84 ? 3.128 -1.311 -15.112 1.00 94.50 84 ASN A O 1
ATOM 649 N N . ASN A 1 85 ? 1.570 -1.953 -13.636 1.00 92.75 85 ASN A N 1
ATOM 650 C CA . ASN A 1 85 ? 0.445 -1.548 -14.479 1.00 92.75 85 ASN A CA 1
ATOM 651 C C . ASN A 1 85 ? 0.309 -0.022 -14.541 1.00 92.75 85 ASN A C 1
ATOM 653 O O . ASN A 1 85 ? 0.130 0.519 -15.627 1.00 92.75 85 ASN A O 1
ATOM 657 N N . ASN A 1 86 ? 0.481 0.669 -13.414 1.00 91.62 86 ASN A N 1
ATOM 658 C CA . ASN A 1 86 ? 0.467 2.134 -13.369 1.00 91.62 86 ASN A CA 1
ATOM 659 C C . ASN A 1 86 ? 1.657 2.756 -14.125 1.00 91.62 86 ASN A C 1
ATOM 661 O O . ASN A 1 86 ? 1.497 3.760 -14.805 1.00 91.62 86 ASN A O 1
ATOM 665 N N . VAL A 1 87 ? 2.836 2.126 -14.089 1.00 92.75 87 VAL A N 1
ATOM 666 C CA . VAL A 1 87 ? 4.023 2.542 -14.858 1.00 92.75 87 VAL A CA 1
ATOM 667 C C . VAL A 1 87 ? 3.766 2.488 -16.366 1.00 92.75 87 VAL A C 1
ATOM 669 O O . VAL A 1 87 ? 4.222 3.369 -17.091 1.00 92.75 87 VAL A O 1
ATOM 672 N N . LYS A 1 88 ? 3.017 1.489 -16.854 1.00 92.94 88 LYS A N 1
ATOM 673 C CA . LYS A 1 88 ? 2.617 1.416 -18.273 1.00 92.94 88 LYS A CA 1
ATOM 674 C C . LYS A 1 88 ? 1.682 2.556 -18.678 1.00 92.94 88 LYS A C 1
ATOM 676 O O . LYS A 1 88 ? 1.769 3.003 -19.812 1.00 92.94 88 LYS A O 1
ATOM 681 N N . ALA A 1 89 ? 0.824 2.994 -17.758 1.00 92.19 89 ALA A N 1
ATOM 682 C CA . ALA A 1 89 ? -0.146 4.071 -17.956 1.00 92.19 89 ALA A CA 1
ATOM 683 C C . ALA A 1 89 ? 0.388 5.454 -17.536 1.00 92.19 89 ALA A C 1
ATOM 685 O O . ALA A 1 89 ? -0.356 6.426 -17.487 1.00 92.19 89 ALA A O 1
ATOM 686 N N . TYR A 1 90 ? 1.685 5.579 -17.232 1.00 91.44 90 TYR A N 1
ATOM 687 C CA . TYR A 1 90 ? 2.267 6.789 -16.636 1.00 91.44 90 TYR A CA 1
ATOM 688 C C . TYR A 1 90 ? 2.024 8.075 -17.447 1.00 91.44 90 TYR A C 1
ATOM 690 O O . TYR A 1 90 ? 1.986 9.155 -16.871 1.00 91.44 90 TYR A O 1
ATOM 698 N N . ARG A 1 91 ? 1.882 7.980 -18.777 1.00 90.38 91 ARG A N 1
ATOM 699 C CA . ARG A 1 91 ? 1.611 9.133 -19.658 1.00 90.38 91 ARG A CA 1
ATOM 700 C C . ARG A 1 91 ? 0.138 9.309 -20.028 1.00 90.38 91 ARG A C 1
ATOM 702 O O . ARG A 1 91 ? -0.161 10.260 -20.745 1.00 90.38 91 ARG A O 1
ATOM 709 N N . ASP A 1 92 ? -0.742 8.430 -19.562 1.00 91.38 92 ASP A N 1
ATOM 710 C CA . ASP A 1 92 ? -2.162 8.479 -19.909 1.00 91.38 92 ASP A CA 1
ATOM 711 C C . ASP A 1 92 ? -2.875 9.585 -19.113 1.00 91.38 92 ASP A C 1
ATOM 713 O O . ASP A 1 92 ? -3.678 10.318 -19.685 1.00 91.38 92 ASP A O 1
ATOM 717 N N . ASP A 1 93 ? -2.492 9.783 -17.842 1.00 90.44 93 ASP A N 1
ATOM 718 C CA . ASP A 1 93 ? -3.100 10.760 -16.932 1.00 90.44 93 ASP A CA 1
ATOM 719 C C . ASP A 1 93 ? -2.057 11.627 -16.202 1.00 90.44 93 ASP A C 1
ATOM 721 O O . ASP A 1 93 ? -1.108 11.125 -15.592 1.00 90.44 93 ASP A O 1
ATOM 725 N N . LEU A 1 94 ? -2.271 12.950 -16.190 1.00 91.94 94 LEU A N 1
ATOM 726 C CA . LEU A 1 94 ? -1.386 13.912 -15.513 1.00 91.94 94 LEU A CA 1
ATOM 727 C C . LEU A 1 94 ? -1.373 13.723 -13.986 1.00 91.94 94 LEU A C 1
ATOM 729 O O . LEU A 1 94 ? -0.334 13.879 -13.344 1.00 91.94 94 LEU A O 1
ATOM 733 N N . ASP A 1 95 ? -2.516 13.367 -13.400 1.00 92.00 95 ASP A N 1
ATOM 734 C CA . ASP A 1 95 ? -2.626 13.126 -11.959 1.00 92.00 95 ASP A CA 1
ATOM 735 C C . ASP A 1 95 ? -1.862 11.865 -11.542 1.00 92.00 95 ASP A C 1
ATOM 737 O O . ASP A 1 95 ? -1.178 11.862 -10.515 1.00 92.00 95 ASP A O 1
ATOM 741 N N . LEU A 1 96 ? -1.905 10.815 -12.371 1.00 91.19 96 LEU A N 1
ATOM 742 C CA . LEU A 1 96 ? -1.127 9.596 -12.158 1.00 91.19 96 LEU A CA 1
ATOM 743 C C . LEU A 1 96 ? 0.375 9.878 -12.260 1.00 91.19 96 LEU A C 1
ATOM 745 O O . LEU A 1 96 ? 1.146 9.415 -11.418 1.00 91.19 96 LEU A O 1
ATOM 749 N N . GLN A 1 97 ? 0.780 10.670 -13.255 1.00 93.12 97 GLN A N 1
ATOM 750 C CA . GLN A 1 97 ? 2.161 11.112 -13.418 1.00 93.12 97 GLN A CA 1
ATOM 751 C C . GLN A 1 97 ? 2.670 11.842 -12.166 1.00 93.12 97 GLN A C 1
ATOM 753 O O . GLN A 1 97 ? 3.679 11.433 -11.589 1.00 93.12 97 GLN A O 1
ATOM 758 N N . ASN A 1 98 ? 1.935 12.855 -11.696 1.00 93.69 98 ASN A N 1
ATOM 759 C CA . ASN A 1 98 ? 2.288 13.614 -10.494 1.00 93.69 98 ASN A CA 1
ATOM 760 C C . ASN A 1 98 ? 2.349 12.731 -9.240 1.00 93.69 98 ASN A C 1
ATOM 762 O O . ASN A 1 98 ? 3.254 12.886 -8.421 1.00 93.69 98 ASN A O 1
ATOM 766 N N . LEU A 1 99 ? 1.405 11.799 -9.085 1.00 92.62 99 LEU A N 1
ATOM 767 C CA . LEU A 1 99 ? 1.375 10.872 -7.955 1.00 92.62 99 LEU A CA 1
ATOM 768 C C . LEU A 1 99 ? 2.596 9.946 -7.945 1.00 92.62 99 LEU A C 1
ATOM 770 O O . LEU A 1 99 ? 3.206 9.748 -6.893 1.00 92.62 99 LEU A O 1
ATOM 774 N N . ILE A 1 100 ? 2.948 9.373 -9.099 1.00 92.94 100 ILE A N 1
ATOM 775 C CA . ILE A 1 100 ? 4.109 8.484 -9.224 1.00 92.94 100 ILE A CA 1
ATOM 776 C C . ILE A 1 100 ? 5.399 9.265 -8.976 1.00 92.94 100 ILE A C 1
ATOM 778 O O . ILE A 1 100 ? 6.245 8.789 -8.220 1.00 92.94 100 ILE A O 1
ATOM 782 N N . ASP A 1 101 ? 5.529 10.462 -9.548 1.00 93.62 101 ASP A N 1
ATOM 783 C CA . ASP A 1 101 ? 6.711 11.304 -9.363 1.00 93.62 101 ASP A CA 1
ATOM 784 C C . ASP A 1 101 ? 6.877 11.726 -7.896 1.00 93.62 101 ASP A C 1
ATOM 786 O O . ASP A 1 101 ? 7.967 11.586 -7.337 1.00 93.62 101 ASP A O 1
ATOM 790 N N . PHE A 1 102 ? 5.786 12.130 -7.236 1.00 93.12 102 PHE A N 1
ATOM 791 C CA . PHE A 1 102 ? 5.778 12.427 -5.803 1.00 93.12 102 PHE A CA 1
ATOM 792 C C . PHE A 1 102 ? 6.166 11.208 -4.963 1.00 93.12 102 PHE A C 1
ATOM 794 O O . PHE A 1 102 ? 6.991 11.319 -4.057 1.00 93.12 102 PHE A O 1
ATOM 801 N N . ALA A 1 103 ? 5.594 10.036 -5.249 1.00 93.00 103 ALA A N 1
ATOM 802 C CA . ALA A 1 103 ? 5.913 8.819 -4.512 1.00 93.00 103 ALA A CA 1
ATOM 803 C C . ALA A 1 103 ? 7.394 8.439 -4.671 1.00 93.00 103 ALA A C 1
ATOM 805 O O . ALA A 1 103 ? 8.041 8.075 -3.691 1.00 93.00 103 ALA A O 1
ATOM 806 N N . GLN A 1 104 ? 7.943 8.550 -5.879 1.00 92.50 104 GLN A N 1
ATOM 807 C CA . GLN A 1 104 ? 9.340 8.220 -6.158 1.00 92.50 104 GLN A CA 1
ATOM 808 C C . GLN A 1 104 ? 10.310 9.173 -5.464 1.00 92.50 104 GLN A C 1
ATOM 810 O O . GLN A 1 104 ? 11.276 8.712 -4.855 1.00 92.50 104 GLN A O 1
ATOM 815 N N . GLU A 1 105 ? 10.017 10.474 -5.462 1.00 90.50 105 GLU A N 1
ATOM 816 C CA . GLU A 1 105 ? 10.834 11.465 -4.760 1.00 90.50 105 GLU A CA 1
ATOM 817 C C . GLU A 1 105 ? 10.730 11.309 -3.234 1.00 90.50 105 GLU A C 1
ATOM 819 O O . GLU A 1 105 ? 11.748 11.251 -2.541 1.00 90.50 105 GLU A O 1
ATOM 824 N N . TYR A 1 106 ? 9.513 11.145 -2.704 1.00 93.06 106 TYR A N 1
ATOM 825 C CA . TYR A 1 106 ? 9.272 11.015 -1.265 1.00 93.06 106 TYR A CA 1
ATOM 826 C C . TYR A 1 106 ? 9.903 9.749 -0.673 1.00 93.06 106 TYR A C 1
ATOM 828 O O . TYR A 1 106 ? 10.537 9.800 0.381 1.00 93.06 106 TYR A O 1
ATOM 836 N N . TRP A 1 107 ? 9.758 8.611 -1.356 1.00 91.38 107 TRP A N 1
ATOM 837 C CA . TRP A 1 107 ? 10.307 7.329 -0.903 1.00 91.38 107 TRP A CA 1
ATOM 838 C C . TRP A 1 107 ? 11.719 7.054 -1.430 1.00 91.38 107 TRP A C 1
ATOM 840 O O . TRP A 1 107 ? 12.284 6.007 -1.110 1.00 91.38 107 TRP A O 1
ATOM 850 N N . SER A 1 108 ? 12.297 7.974 -2.216 1.00 88.88 108 SER A N 1
ATOM 851 C CA . SER A 1 108 ? 13.609 7.817 -2.861 1.00 88.88 108 SER A CA 1
ATOM 852 C C . SER A 1 108 ? 13.745 6.470 -3.586 1.00 88.88 108 SER A C 1
ATOM 854 O O . SER A 1 108 ? 14.750 5.765 -3.463 1.00 88.88 108 SER A O 1
ATOM 856 N N . CYS A 1 109 ? 12.696 6.082 -4.310 1.00 91.25 109 CYS A N 1
ATOM 857 C CA . CYS A 1 109 ? 12.604 4.814 -5.023 1.00 91.25 109 CYS A CA 1
ATOM 858 C C . CYS A 1 109 ? 12.397 5.050 -6.522 1.00 91.25 109 CYS A C 1
ATOM 860 O O . CYS A 1 109 ? 12.089 6.153 -6.961 1.00 91.25 109 CYS A O 1
ATOM 862 N N . CYS A 1 110 ? 12.576 4.006 -7.330 1.00 91.44 110 CYS A N 1
ATOM 863 C CA . CYS A 1 110 ? 12.351 4.102 -8.764 1.00 91.44 110 CYS A CA 1
ATOM 864 C C . CYS A 1 110 ? 11.773 2.801 -9.311 1.00 91.44 110 CYS A C 1
ATOM 866 O O . CYS A 1 110 ? 12.423 1.761 -9.222 1.00 91.44 110 CYS A O 1
ATOM 868 N N . GLY A 1 111 ? 10.575 2.869 -9.893 1.00 91.75 111 GLY A N 1
ATOM 869 C CA . GLY A 1 111 ? 9.835 1.683 -10.331 1.00 91.75 111 GLY A CA 1
ATOM 870 C C . GLY A 1 111 ? 9.256 0.867 -9.168 1.00 91.75 111 GLY A C 1
ATOM 871 O O . GLY A 1 111 ? 9.221 1.322 -8.026 1.00 91.75 111 GLY A O 1
ATOM 872 N N . ALA A 1 112 ? 8.774 -0.340 -9.464 1.00 91.00 112 ALA A N 1
ATOM 873 C CA . ALA A 1 112 ? 8.192 -1.242 -8.469 1.00 91.00 112 ALA A CA 1
ATOM 874 C C . ALA A 1 112 ? 9.279 -1.968 -7.659 1.00 91.00 112 ALA A C 1
ATOM 876 O O . ALA A 1 112 ? 9.249 -2.024 -6.431 1.00 91.00 112 ALA A O 1
ATOM 877 N N . ARG A 1 113 ? 10.261 -2.516 -8.373 1.00 90.50 113 ARG A N 1
ATOM 878 C CA . ARG A 1 113 ? 11.439 -3.222 -7.864 1.00 90.50 113 ARG A CA 1
ATOM 879 C C . ARG A 1 113 ? 12.726 -2.490 -8.223 1.00 90.50 113 ARG A C 1
ATOM 881 O O . ARG A 1 113 ? 13.719 -2.642 -7.515 1.00 90.50 113 ARG A O 1
ATOM 888 N N . GLY A 1 114 ? 12.729 -1.724 -9.312 1.00 90.19 114 GLY A N 1
ATOM 889 C CA . GLY A 1 114 ? 13.875 -0.910 -9.688 1.00 90.19 114 GLY A CA 1
ATOM 890 C C . GLY A 1 114 ? 13.693 -0.136 -10.996 1.00 90.19 114 GLY A C 1
ATOM 891 O O . GLY A 1 114 ? 12.676 -0.269 -11.678 1.00 90.19 114 GLY A O 1
ATOM 892 N N . PRO A 1 115 ? 14.722 0.627 -11.409 1.00 89.06 115 PRO A N 1
ATOM 893 C CA . PRO A 1 115 ? 14.661 1.492 -12.590 1.00 89.06 115 PRO A CA 1
ATOM 894 C C . PRO A 1 115 ? 14.323 0.761 -13.896 1.00 89.06 115 PRO A C 1
ATOM 896 O O . PRO A 1 115 ? 13.756 1.348 -14.811 1.00 89.06 115 PRO A O 1
ATOM 899 N N . ASN A 1 116 ? 14.633 -0.535 -13.982 1.00 90.69 116 ASN A N 1
ATOM 900 C CA . ASN A 1 116 ? 14.369 -1.347 -15.169 1.00 90.69 116 ASN A CA 1
ATOM 901 C C . ASN A 1 116 ? 12.873 -1.586 -15.425 1.00 90.69 116 ASN A C 1
ATOM 903 O O . ASN A 1 116 ? 12.510 -1.934 -16.549 1.00 90.69 116 ASN A O 1
ATOM 907 N N . ASP A 1 117 ? 12.001 -1.388 -14.431 1.00 93.12 117 ASP A N 1
ATOM 908 C CA . ASP A 1 117 ? 10.552 -1.562 -14.603 1.00 93.12 117 ASP A CA 1
ATOM 909 C C . ASP A 1 117 ? 9.972 -0.547 -15.597 1.00 93.12 117 ASP A C 1
ATOM 911 O O . ASP A 1 117 ? 8.983 -0.827 -16.275 1.00 93.12 117 ASP A O 1
ATOM 915 N N . TRP A 1 118 ? 10.647 0.591 -15.784 1.00 92.00 118 TRP A N 1
ATOM 916 C CA . TRP A 1 118 ? 10.299 1.581 -16.802 1.00 92.00 118 TRP A CA 1
ATOM 917 C C . TRP A 1 118 ? 10.407 1.048 -18.231 1.00 92.00 118 TRP A C 1
ATOM 919 O O . TRP A 1 118 ? 9.742 1.565 -19.125 1.00 92.00 118 TRP A O 1
ATOM 929 N N . ASN A 1 119 ? 11.129 -0.053 -18.458 1.00 92.06 119 ASN A N 1
ATOM 930 C CA . ASN A 1 119 ? 11.145 -0.723 -19.756 1.00 92.06 119 ASN A CA 1
ATOM 931 C C . ASN A 1 119 ? 9.766 -1.287 -20.157 1.00 92.06 119 ASN A C 1
ATOM 933 O O . ASN A 1 119 ? 9.540 -1.576 -21.330 1.00 92.06 119 ASN A O 1
ATOM 937 N N . LEU A 1 120 ? 8.838 -1.451 -19.208 1.00 92.00 120 LEU A N 1
ATOM 938 C CA . LEU A 1 120 ? 7.462 -1.869 -19.486 1.00 92.00 120 LEU A CA 1
ATOM 939 C C . LEU A 1 120 ? 6.629 -0.759 -20.142 1.00 92.00 120 LEU A C 1
ATOM 941 O O . LEU A 1 120 ? 5.640 -1.067 -20.806 1.00 92.00 120 LEU A O 1
ATOM 945 N N . ASN A 1 121 ? 7.014 0.506 -19.963 1.00 92.62 121 ASN A N 1
ATOM 946 C CA . ASN A 1 121 ? 6.310 1.649 -20.529 1.00 92.62 121 ASN A CA 1
ATOM 947 C C . ASN A 1 121 ? 6.728 1.901 -21.983 1.00 92.62 121 ASN A C 1
ATOM 949 O O . ASN A 1 121 ? 7.918 1.912 -22.301 1.00 92.62 121 ASN A O 1
ATOM 953 N N . ILE A 1 122 ? 5.763 2.202 -22.854 1.00 91.69 122 ILE A N 1
ATOM 954 C CA . ILE A 1 122 ? 6.007 2.371 -24.294 1.00 91.69 122 ILE A CA 1
ATOM 955 C C . ILE A 1 122 ? 6.974 3.515 -24.621 1.00 91.69 122 ILE A C 1
ATOM 957 O O . ILE A 1 122 ? 7.681 3.417 -25.614 1.00 91.69 122 ILE A O 1
ATOM 961 N N . TYR A 1 123 ? 7.055 4.560 -23.792 1.00 90.62 123 TYR A N 1
ATOM 962 C CA . TYR A 1 123 ? 7.929 5.715 -24.041 1.00 90.62 123 TYR A CA 1
ATOM 963 C C . TYR A 1 123 ? 9.367 5.513 -23.542 1.00 90.62 123 TYR A C 1
ATOM 965 O O . TYR A 1 123 ? 10.291 6.125 -24.068 1.00 90.62 123 TYR A O 1
ATOM 973 N N . PHE A 1 124 ? 9.565 4.657 -22.534 1.00 90.81 124 PHE A N 1
ATOM 974 C CA . PHE A 1 124 ? 10.875 4.410 -21.911 1.00 90.81 124 PHE A CA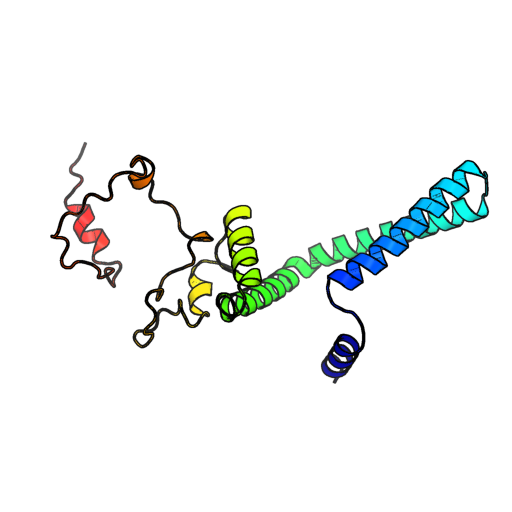 1
ATOM 975 C C . PHE A 1 124 ? 11.501 3.077 -22.359 1.00 90.81 124 PHE A C 1
ATOM 977 O O . PHE A 1 124 ? 12.684 2.827 -22.118 1.00 90.81 124 PHE A O 1
ATOM 984 N N . ASN A 1 125 ? 10.734 2.226 -23.047 1.00 92.94 125 ASN A N 1
ATOM 985 C CA . ASN A 1 125 ? 11.164 0.914 -23.513 1.00 92.94 125 ASN A CA 1
ATOM 986 C C . ASN A 1 125 ? 12.451 0.974 -24.355 1.00 92.94 125 ASN A C 1
ATOM 988 O O . ASN A 1 125 ? 12.537 1.670 -25.365 1.00 92.94 125 ASN A O 1
ATOM 992 N N . CYS A 1 126 ? 13.448 0.185 -23.962 1.00 90.44 126 CYS A N 1
ATOM 993 C CA . CYS A 1 126 ? 14.812 0.220 -24.475 1.00 90.44 126 CYS A CA 1
ATOM 994 C C . CYS A 1 126 ? 15.029 -0.628 -25.748 1.00 90.44 126 CYS A C 1
ATOM 996 O O . CYS A 1 126 ? 16.143 -1.064 -26.030 1.00 90.44 126 CYS A O 1
ATOM 998 N N . THR A 1 127 ? 14.004 -0.827 -26.580 1.00 91.00 127 THR A N 1
ATOM 999 C CA . THR A 1 127 ? 14.115 -1.583 -27.849 1.00 91.00 127 THR A CA 1
ATOM 1000 C C . THR A 1 127 ? 14.554 -0.700 -29.016 1.00 91.00 127 THR A C 1
ATOM 1002 O O . THR A 1 127 ? 14.067 0.418 -29.138 1.00 91.00 127 THR A O 1
ATOM 1005 N N . ASP A 1 128 ? 15.413 -1.201 -29.917 1.00 86.06 128 ASP A N 1
ATOM 1006 C CA . ASP A 1 128 ? 15.995 -0.422 -31.035 1.00 86.06 128 ASP A CA 1
ATOM 1007 C C . ASP A 1 128 ? 14.993 0.207 -32.002 1.00 86.06 128 ASP A C 1
ATOM 1009 O O . ASP A 1 128 ? 15.300 1.184 -32.678 1.00 86.06 128 ASP A O 1
ATOM 1013 N N . LEU A 1 129 ? 13.775 -0.317 -31.999 1.00 89.69 129 LEU A N 1
ATOM 1014 C CA . LEU A 1 129 ? 12.657 0.129 -32.818 1.00 89.69 129 LEU A CA 1
ATOM 1015 C C . LEU A 1 129 ? 11.857 1.274 -32.183 1.00 89.69 129 LEU A C 1
ATOM 1017 O O . LEU A 1 129 ? 10.974 1.822 -32.836 1.00 89.69 129 LEU A O 1
ATOM 1021 N N . ASN A 1 130 ? 12.107 1.605 -30.914 1.00 87.62 130 ASN A N 1
ATOM 1022 C CA . ASN A 1 130 ? 11.306 2.580 -30.193 1.00 87.62 130 ASN A CA 1
ATOM 1023 C C . ASN A 1 130 ? 11.729 4.018 -30.572 1.00 87.62 130 ASN A C 1
ATOM 1025 O O . ASN A 1 130 ? 12.882 4.385 -30.328 1.00 87.62 130 ASN A O 1
ATOM 1029 N N . PRO A 1 131 ? 10.837 4.829 -31.181 1.00 89.31 131 PRO A N 1
ATOM 1030 C CA . PRO A 1 131 ? 11.177 6.162 -31.679 1.00 89.31 131 PRO A CA 1
ATOM 1031 C C . PRO A 1 131 ? 11.181 7.243 -30.585 1.00 89.31 131 PRO A C 1
ATOM 1033 O O . PRO A 1 131 ? 11.490 8.400 -30.878 1.00 89.31 131 PRO A O 1
ATOM 1036 N N . SER A 1 132 ? 10.806 6.905 -29.347 1.00 88.50 132 SER A N 1
ATOM 1037 C CA . SER A 1 132 ? 10.711 7.865 -28.249 1.00 88.50 132 SER A CA 1
ATOM 1038 C C . SER A 1 132 ? 12.073 8.440 -27.865 1.00 88.50 132 SER A C 1
ATOM 1040 O O . SER A 1 132 ? 13.088 7.742 -27.834 1.00 88.50 132 SER A O 1
ATOM 1042 N N . ARG A 1 133 ? 12.095 9.737 -27.534 1.00 86.56 133 ARG A N 1
ATOM 1043 C CA . ARG A 1 133 ? 13.316 10.434 -27.090 1.00 86.56 133 ARG A CA 1
ATOM 1044 C C . ARG A 1 133 ? 13.727 10.019 -25.680 1.00 86.56 133 ARG A C 1
ATOM 1046 O O . ARG A 1 133 ? 14.893 10.136 -25.325 1.00 86.56 133 ARG A O 1
ATOM 1053 N N . GLU A 1 134 ? 12.769 9.527 -24.905 1.00 86.81 134 GLU A N 1
ATOM 1054 C CA . GLU A 1 134 ? 12.919 9.052 -23.533 1.00 86.81 134 GLU A CA 1
ATOM 1055 C C . GLU A 1 134 ? 13.307 7.564 -23.443 1.00 86.81 134 GLU A C 1
ATOM 1057 O O . GLU A 1 134 ? 13.407 7.004 -22.351 1.00 86.81 134 GLU A O 1
ATOM 1062 N N . ARG A 1 135 ? 13.549 6.910 -24.583 1.00 90.56 135 ARG A N 1
ATOM 1063 C CA . ARG A 1 135 ? 13.973 5.513 -24.660 1.00 90.56 135 ARG A CA 1
ATOM 1064 C C . ARG A 1 135 ? 15.204 5.238 -23.784 1.00 90.56 135 ARG A C 1
ATOM 1066 O O . ARG A 1 135 ? 16.167 6.000 -23.795 1.00 90.56 135 ARG A O 1
ATOM 1073 N N . CYS A 1 136 ? 15.207 4.084 -23.108 1.00 88.81 136 CYS A N 1
ATOM 1074 C CA . CYS A 1 136 ? 16.277 3.660 -22.193 1.00 88.81 136 CYS A CA 1
ATOM 1075 C C . CYS A 1 136 ? 16.510 4.640 -21.022 1.00 88.81 136 CYS A C 1
ATOM 1077 O O . CYS A 1 136 ? 17.563 4.592 -20.387 1.00 88.81 136 CYS A O 1
ATOM 1079 N N . GLY A 1 137 ? 15.551 5.531 -20.754 1.00 88.12 137 GLY A N 1
ATOM 1080 C CA . GLY A 1 137 ? 15.567 6.474 -19.644 1.00 88.12 137 GLY A CA 1
ATOM 1081 C C . GLY A 1 137 ? 14.562 6.121 -18.549 1.00 88.12 137 GLY A C 1
ATOM 1082 O O . GLY A 1 137 ? 13.872 5.104 -18.600 1.00 88.12 137 GLY A O 1
ATOM 1083 N N . VAL A 1 138 ? 14.480 7.006 -17.562 1.00 91.56 138 VAL A N 1
ATOM 1084 C CA . VAL A 1 138 ? 13.504 6.993 -16.465 1.00 91.56 138 VAL A CA 1
ATOM 1085 C C . VAL A 1 138 ? 12.965 8.416 -16.271 1.00 91.56 138 VAL A C 1
ATOM 1087 O O . VAL A 1 138 ? 13.585 9.361 -16.771 1.00 91.56 138 VAL A O 1
ATOM 1090 N N . PRO A 1 139 ? 11.839 8.616 -15.567 1.00 90.94 139 PRO A N 1
ATOM 1091 C CA . PRO A 1 139 ? 11.365 9.954 -15.234 1.00 90.94 139 PRO A CA 1
ATOM 1092 C C . PRO A 1 139 ? 12.352 10.756 -14.390 1.00 90.94 139 PRO A C 1
ATOM 1094 O O . PRO A 1 139 ? 13.243 10.211 -13.737 1.00 90.94 139 PRO A O 1
ATOM 1097 N N . PHE A 1 140 ? 12.154 12.073 -14.363 1.00 86.88 140 PHE A N 1
ATOM 1098 C CA . PHE A 1 140 ? 13.009 12.988 -13.607 1.00 86.88 140 PHE A CA 1
ATOM 1099 C C . PHE A 1 140 ? 13.013 12.705 -12.100 1.00 86.88 140 PHE A C 1
ATOM 1101 O O . PHE A 1 140 ? 14.056 12.860 -11.473 1.00 86.88 140 PHE A O 1
ATOM 1108 N N . SER A 1 141 ? 11.895 12.232 -11.546 1.00 87.88 141 SER A N 1
ATOM 1109 C CA . SER A 1 141 ? 11.748 11.805 -10.145 1.00 87.88 141 SER A CA 1
ATOM 1110 C C . SER A 1 141 ? 12.682 10.647 -9.758 1.00 87.88 141 SER A C 1
ATOM 1112 O O . SER A 1 141 ? 13.124 10.559 -8.617 1.00 87.88 141 SER A O 1
ATOM 1114 N N . CYS A 1 142 ? 13.058 9.802 -10.723 1.00 88.88 142 CYS A N 1
ATOM 1115 C CA . CYS A 1 142 ? 14.033 8.722 -10.565 1.00 88.88 142 CYS A CA 1
ATOM 1116 C C . CYS A 1 142 ? 15.490 9.142 -10.827 1.00 88.88 142 CYS A C 1
ATOM 1118 O O . CYS A 1 142 ? 16.410 8.343 -10.623 1.00 88.88 142 CYS A O 1
ATOM 1120 N N . CYS A 1 143 ? 15.718 10.332 -11.384 1.00 84.12 143 CYS A N 1
ATOM 1121 C CA . CYS A 1 143 ? 17.033 10.731 -11.864 1.00 84.12 143 CYS A CA 1
ATOM 1122 C C . CYS A 1 143 ? 17.906 11.217 -10.703 1.00 84.12 143 CYS A C 1
ATOM 1124 O O . CYS A 1 143 ? 17.560 12.154 -9.985 1.00 84.12 143 CYS A O 1
ATOM 1126 N N . VAL A 1 144 ? 19.081 10.608 -10.541 1.00 74.06 144 VAL A N 1
ATOM 1127 C CA . VAL A 1 144 ? 20.078 11.081 -9.579 1.00 74.06 144 VAL A CA 1
ATOM 1128 C C . VAL A 1 144 ? 20.724 12.344 -10.143 1.00 74.06 144 VAL A C 1
ATOM 1130 O O . VAL A 1 144 ? 21.295 12.319 -11.233 1.00 74.06 144 VAL A O 1
ATOM 1133 N N . ARG A 1 145 ? 20.645 13.458 -9.408 1.00 65.94 145 ARG A N 1
ATOM 1134 C CA . ARG A 1 145 ? 21.342 14.693 -9.792 1.00 65.94 145 ARG A CA 1
ATOM 1135 C C . ARG A 1 145 ? 22.850 14.454 -9.739 1.00 65.94 145 ARG A C 1
ATOM 1137 O O . ARG A 1 145 ? 23.367 13.998 -8.723 1.00 65.94 145 ARG A O 1
ATOM 1144 N N . ASP A 1 146 ? 23.543 14.782 -10.824 1.00 56.06 146 ASP A N 1
ATOM 1145 C CA . ASP A 1 146 ? 24.999 14.703 -10.878 1.00 56.06 146 ASP A CA 1
ATOM 1146 C C . ASP A 1 146 ? 25.602 15.708 -9.869 1.00 56.06 146 ASP A C 1
ATOM 1148 O O . ASP A 1 146 ? 25.279 16.901 -9.944 1.00 56.06 146 ASP A O 1
ATOM 1152 N N . PRO A 1 147 ? 26.457 15.284 -8.917 1.00 59.38 147 PRO A N 1
ATOM 1153 C CA . PRO A 1 147 ? 27.108 16.197 -7.974 1.00 59.38 147 PRO A CA 1
ATOM 1154 C C . PRO A 1 147 ? 27.999 17.243 -8.667 1.00 59.38 147 PRO A C 1
ATOM 1156 O O . PRO A 1 147 ? 28.328 18.262 -8.062 1.00 59.38 147 PRO A O 1
ATOM 1159 N N . ALA A 1 148 ? 28.356 17.054 -9.943 1.00 56.59 148 ALA A N 1
ATOM 1160 C CA . ALA A 1 148 ? 29.041 18.073 -10.739 1.00 56.59 148 ALA A CA 1
ATOM 1161 C C . ALA A 1 148 ? 28.131 19.249 -11.166 1.00 56.59 148 ALA A C 1
ATOM 1163 O O . ALA A 1 148 ? 28.633 20.277 -11.616 1.00 56.59 148 ALA A O 1
ATOM 1164 N N . MET A 1 149 ? 26.806 19.126 -11.011 1.00 50.41 149 MET A N 1
ATOM 1165 C CA . MET A 1 149 ? 25.808 20.148 -11.361 1.00 50.41 149 MET A CA 1
ATOM 1166 C C . MET A 1 149 ? 25.205 20.847 -10.126 1.00 50.41 149 MET A C 1
ATOM 1168 O O . MET A 1 149 ? 24.378 21.741 -10.269 1.00 50.41 149 MET A O 1
ATOM 1172 N N . SER A 1 150 ? 25.623 20.512 -8.897 1.00 45.62 150 SER A N 1
ATOM 1173 C CA . SER A 1 150 ? 25.214 21.268 -7.696 1.00 45.62 150 SER A CA 1
ATOM 1174 C C . SER A 1 150 ? 25.989 22.578 -7.495 1.00 45.62 150 SER A C 1
ATOM 1176 O O . SER A 1 150 ? 25.655 23.356 -6.606 1.00 45.62 150 SER A O 1
ATOM 1178 N N . SER A 1 151 ? 27.022 22.830 -8.305 1.00 45.41 151 SER A N 1
ATOM 1179 C CA . SER A 1 151 ? 27.872 24.028 -8.249 1.00 45.41 151 SER A CA 1
ATOM 1180 C C . SER A 1 151 ? 27.643 25.016 -9.399 1.00 45.41 151 SER A C 1
ATOM 1182 O O . SER A 1 151 ? 28.312 26.048 -9.442 1.00 45.41 151 SER A O 1
ATOM 1184 N N . ILE A 1 152 ? 26.702 24.748 -10.312 1.00 47.12 152 ILE A N 1
ATOM 1185 C CA . ILE A 1 152 ? 26.363 25.677 -11.396 1.00 47.12 152 ILE A CA 1
ATOM 1186 C C . ILE A 1 152 ? 25.126 26.482 -10.969 1.00 47.12 152 ILE A C 1
ATOM 1188 O O . ILE A 1 152 ? 24.039 25.909 -10.880 1.00 47.12 152 ILE A O 1
ATOM 1192 N N . PRO A 1 153 ? 25.242 27.796 -10.689 1.00 37.06 153 PRO A N 1
ATOM 1193 C CA . PRO A 1 153 ? 24.061 28.625 -10.510 1.00 37.06 153 PRO A CA 1
ATOM 1194 C C . PRO A 1 153 ? 23.293 28.670 -11.835 1.00 37.06 153 PRO A C 1
ATOM 1196 O O . PRO A 1 153 ? 23.901 28.708 -12.903 1.00 37.06 153 PRO A O 1
ATOM 1199 N N . SER A 1 154 ? 21.961 28.683 -11.766 1.00 39.44 154 SER A N 1
ATOM 1200 C CA . SER A 1 154 ? 21.000 28.564 -12.879 1.00 39.44 154 SER A CA 1
ATOM 1201 C C . SER A 1 154 ? 21.065 29.650 -13.976 1.00 39.44 154 SER A C 1
ATOM 1203 O O . SER A 1 154 ? 20.109 29.827 -14.726 1.00 39.44 154 SER A O 1
ATOM 1205 N N . VAL A 1 155 ? 22.173 30.383 -14.098 1.00 42.41 155 VAL A N 1
ATOM 1206 C CA . VAL A 1 155 ? 22.444 31.396 -15.125 1.00 42.41 155 VAL A CA 1
ATOM 1207 C C . VAL A 1 155 ? 23.781 31.079 -15.799 1.00 42.41 155 VAL A C 1
ATOM 1209 O O . VAL A 1 155 ? 24.766 31.793 -15.656 1.00 42.41 155 VAL A O 1
ATOM 1212 N N . ALA A 1 156 ? 23.827 29.972 -16.535 1.00 34.88 156 ALA A N 1
ATOM 1213 C CA . ALA A 1 156 ? 24.854 29.735 -17.548 1.00 34.88 156 ALA A CA 1
ATOM 1214 C C . ALA A 1 156 ? 24.286 28.869 -18.682 1.00 34.88 156 ALA A C 1
ATOM 1216 O O . ALA A 1 156 ? 24.858 27.859 -19.070 1.00 34.88 156 ALA A O 1
ATOM 1217 N N . MET A 1 157 ? 23.135 29.270 -19.231 1.00 35.84 157 MET A N 1
ATOM 1218 C CA . MET A 1 157 ? 22.878 29.027 -20.651 1.00 35.84 157 MET A CA 1
ATOM 1219 C C . MET A 1 157 ? 23.528 30.175 -21.423 1.00 35.84 157 MET A C 1
ATOM 1221 O O . MET A 1 157 ? 22.848 31.096 -21.867 1.00 35.84 157 MET A O 1
ATOM 1225 N N . THR A 1 158 ? 24.858 30.165 -21.533 1.00 34.50 158 THR A N 1
ATOM 1226 C CA . THR A 1 158 ? 25.509 30.919 -22.603 1.00 34.50 158 THR A CA 1
ATOM 1227 C C . THR A 1 158 ? 25.515 30.037 -23.837 1.00 34.50 158 THR A C 1
ATOM 1229 O O . THR A 1 158 ? 26.010 28.913 -23.850 1.00 34.50 158 THR A O 1
ATOM 1232 N N . SER A 1 159 ? 24.854 30.558 -24.856 1.00 42.53 159 SER A N 1
ATOM 1233 C CA . SER A 1 159 ? 24.827 30.084 -26.223 1.00 42.53 159 SER A CA 1
ATOM 1234 C C . SER A 1 159 ? 26.241 29.951 -26.796 1.00 42.53 159 SER A C 1
ATOM 1236 O O . SER A 1 159 ? 26.745 30.917 -27.361 1.00 42.53 159 SER A O 1
ATOM 1238 N N . ASP A 1 160 ? 26.846 28.767 -26.715 1.00 33.06 160 ASP A N 1
ATOM 1239 C CA . ASP A 1 160 ? 28.020 28.440 -27.525 1.00 33.06 160 ASP A CA 1
ATOM 1240 C C . ASP A 1 160 ? 27.638 27.423 -28.604 1.00 33.06 160 ASP A C 1
ATOM 1242 O O . ASP A 1 160 ? 27.289 26.265 -28.369 1.00 33.06 160 ASP A O 1
ATOM 1246 N N . SER A 1 161 ? 27.657 27.923 -29.832 1.00 40.91 161 SER A N 1
ATOM 1247 C CA . SER A 1 161 ? 27.243 27.308 -31.089 1.00 40.91 161 SER A CA 1
ATOM 1248 C C . SER A 1 161 ? 28.247 26.274 -31.616 1.00 40.91 161 SER A C 1
ATOM 1250 O O . SER A 1 161 ? 28.596 26.292 -32.793 1.00 40.91 161 SER A O 1
ATOM 1252 N N . ASN A 1 162 ? 28.712 25.351 -30.767 1.00 31.98 162 ASN A N 1
ATOM 1253 C CA . ASN A 1 162 ? 29.529 24.214 -31.207 1.00 31.98 162 ASN A CA 1
ATOM 1254 C C . ASN A 1 162 ? 29.547 23.056 -30.187 1.00 31.98 162 ASN A C 1
ATOM 125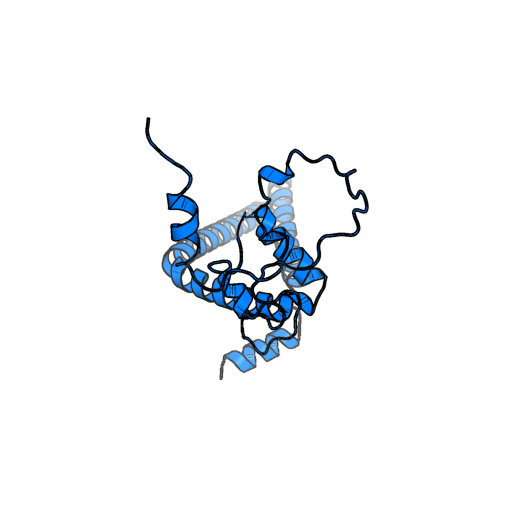6 O O . ASN A 1 162 ? 30.554 22.772 -29.547 1.00 31.98 162 ASN A O 1
ATOM 1260 N N . TRP A 1 163 ? 28.431 22.332 -30.065 1.00 29.44 163 TRP A N 1
ATOM 1261 C CA . TRP A 1 163 ? 28.426 20.967 -29.517 1.00 29.44 163 TRP A CA 1
ATOM 1262 C C . TRP A 1 163 ? 27.734 20.021 -30.498 1.00 29.44 163 TRP A C 1
ATOM 1264 O O . TRP A 1 163 ? 26.705 19.400 -30.227 1.00 29.44 163 TRP A O 1
ATOM 1274 N N . SER A 1 164 ? 28.283 19.946 -31.708 1.00 31.45 164 SER A N 1
ATOM 1275 C CA . SER A 1 164 ? 27.943 18.873 -32.626 1.00 31.45 164 SER A CA 1
ATOM 1276 C C . SER A 1 164 ? 28.569 17.569 -32.131 1.00 31.45 164 SER A C 1
ATOM 1278 O O . SER A 1 164 ? 29.787 17.393 -32.154 1.00 31.45 164 SER A O 1
ATOM 1280 N N . SER A 1 165 ? 27.684 16.626 -31.805 1.00 39.75 165 SER A N 1
ATOM 1281 C CA . SER A 1 165 ? 27.878 15.172 -31.867 1.00 39.75 165 SER A CA 1
ATOM 1282 C C . SER A 1 165 ? 28.823 14.517 -30.852 1.00 39.75 165 SER A C 1
ATOM 1284 O O . SER A 1 165 ? 29.936 14.129 -31.181 1.00 39.75 165 SER A O 1
ATOM 1286 N N . SER A 1 166 ? 28.286 14.194 -29.670 1.00 29.52 166 SER A N 1
ATOM 1287 C CA . SER A 1 166 ? 28.550 12.885 -29.045 1.00 29.52 166 SER A CA 1
ATOM 1288 C C . SER A 1 166 ? 27.429 12.475 -28.079 1.00 29.52 166 SER A C 1
ATOM 1290 O O . SER A 1 166 ? 27.635 12.226 -26.898 1.00 29.52 166 SER A O 1
ATOM 1292 N N . SER A 1 167 ? 26.195 12.419 -28.582 1.00 35.50 167 SER A N 1
ATOM 1293 C CA . SER A 1 167 ? 25.068 11.791 -27.881 1.00 35.50 167 SER A CA 1
ATOM 1294 C C . SER A 1 167 ? 24.931 10.352 -28.373 1.00 35.50 167 SER A C 1
ATOM 1296 O O . SER A 1 167 ? 24.004 10.009 -29.104 1.00 35.50 167 SER A O 1
ATOM 1298 N N . ARG A 1 168 ? 25.904 9.502 -28.044 1.00 31.34 168 ARG A N 1
ATOM 1299 C CA . ARG A 1 168 ? 25.765 8.052 -28.192 1.00 31.34 168 ARG A CA 1
ATOM 1300 C C . ARG A 1 168 ? 26.222 7.429 -26.881 1.00 31.34 168 ARG A C 1
ATOM 1302 O O . ARG A 1 168 ? 27.414 7.388 -26.598 1.00 31.34 168 ARG A O 1
ATOM 1309 N N . ALA A 1 169 ? 25.258 7.007 -26.063 1.00 38.75 169 ALA A N 1
ATOM 1310 C CA . ALA A 1 169 ? 25.534 6.215 -24.872 1.00 38.75 169 ALA A CA 1
ATOM 1311 C C . ALA A 1 169 ? 26.408 5.012 -25.281 1.00 38.75 169 ALA A C 1
ATOM 1313 O O . ALA A 1 169 ? 26.071 4.337 -26.262 1.00 38.75 169 ALA A O 1
ATOM 1314 N N . PRO A 1 170 ? 27.549 4.753 -24.619 1.00 34.22 170 PRO A N 1
ATOM 1315 C CA . PRO A 1 170 ? 28.400 3.639 -25.002 1.00 34.22 170 PRO A CA 1
ATOM 1316 C C . PRO A 1 170 ? 27.662 2.328 -24.716 1.00 34.22 170 PRO A C 1
ATOM 1318 O O . PRO A 1 170 ? 27.387 1.977 -23.574 1.00 34.22 170 PRO A O 1
ATOM 1321 N N . SER A 1 171 ? 27.349 1.592 -25.780 1.00 40.94 171 SER A N 1
ATOM 1322 C CA . SER A 1 171 ? 26.534 0.375 -25.772 1.00 40.94 171 SER A CA 1
ATOM 1323 C C . SER A 1 171 ? 27.244 -0.877 -25.240 1.00 40.94 171 SER A C 1
ATOM 1325 O O . SER A 1 171 ? 26.765 -1.984 -25.463 1.00 40.94 171 SER A O 1
ATOM 1327 N N . THR A 1 172 ? 28.365 -0.763 -24.518 1.00 35.59 172 THR A N 1
ATOM 1328 C CA . THR A 1 172 ? 28.969 -1.925 -23.842 1.00 35.59 172 THR A CA 1
ATOM 1329 C C . THR A 1 172 ? 29.750 -1.544 -22.575 1.00 35.59 172 THR A C 1
ATOM 1331 O O . THR A 1 172 ? 30.506 -0.570 -22.580 1.00 35.59 172 THR A O 1
ATOM 1334 N N . PRO A 1 173 ? 29.692 -2.365 -21.506 1.00 42.56 173 PRO A N 1
ATOM 1335 C CA . PRO A 1 173 ? 30.463 -2.140 -20.277 1.00 42.56 173 PRO A CA 1
ATOM 1336 C C . PRO A 1 173 ? 31.989 -2.318 -20.440 1.00 42.56 173 PRO A C 1
ATOM 1338 O O . PRO A 1 173 ? 32.745 -2.042 -19.510 1.00 42.56 173 PRO A O 1
ATOM 1341 N N . LYS A 1 174 ? 32.483 -2.747 -21.613 1.00 37.41 174 LYS A N 1
ATOM 1342 C CA . LYS A 1 174 ? 33.922 -2.954 -21.866 1.00 37.41 174 LYS A CA 1
ATOM 1343 C C . LYS A 1 174 ? 34.690 -1.661 -22.177 1.00 37.41 174 LYS A C 1
ATOM 1345 O O . LYS A 1 1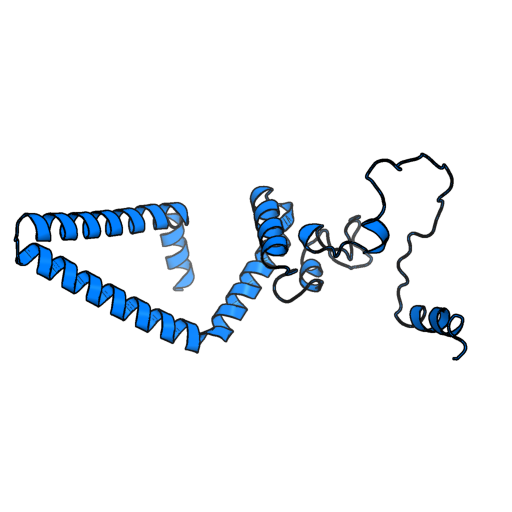74 ? 35.896 -1.622 -21.953 1.00 37.41 174 LYS A O 1
ATOM 1350 N N . ALA A 1 175 ? 34.020 -0.602 -22.638 1.00 44.03 175 ALA A N 1
ATOM 1351 C CA . ALA A 1 175 ? 34.676 0.666 -22.984 1.00 44.03 175 ALA A CA 1
ATOM 1352 C C . ALA A 1 175 ? 35.042 1.519 -21.751 1.00 44.03 175 ALA A C 1
ATOM 1354 O O . ALA A 1 175 ? 36.043 2.234 -21.765 1.00 44.03 175 ALA A O 1
ATOM 1355 N N . VAL A 1 176 ? 34.287 1.389 -20.654 1.00 43.88 176 VAL A N 1
ATOM 1356 C CA . VAL A 1 176 ? 34.507 2.151 -19.410 1.00 43.88 176 VAL A CA 1
ATOM 1357 C C . VAL A 1 176 ? 35.837 1.770 -18.741 1.00 43.88 176 VAL A C 1
ATOM 1359 O O . VAL A 1 176 ? 36.605 2.637 -18.329 1.00 43.88 176 VAL A O 1
ATOM 1362 N N . TRP A 1 177 ? 36.176 0.477 -18.711 1.00 32.56 177 TRP A N 1
ATOM 1363 C CA . TRP A 1 177 ? 37.405 -0.013 -18.070 1.00 32.56 177 TRP A CA 1
ATOM 1364 C C . TRP A 1 177 ? 38.694 0.297 -18.847 1.00 32.56 177 TRP A C 1
ATOM 1366 O O . TRP A 1 177 ? 39.771 0.320 -18.251 1.00 32.56 177 TRP A O 1
ATOM 1376 N N . ALA A 1 178 ? 38.605 0.557 -20.157 1.00 38.09 178 ALA A N 1
ATOM 1377 C CA . ALA A 1 178 ? 39.761 0.943 -20.967 1.00 38.09 178 ALA A CA 1
ATOM 1378 C C . ALA A 1 178 ? 40.176 2.403 -20.710 1.00 38.09 178 ALA A C 1
ATOM 1380 O O . ALA A 1 178 ? 41.368 2.699 -20.664 1.00 38.09 178 ALA A O 1
ATOM 1381 N N . SER A 1 179 ? 39.206 3.293 -20.462 1.00 41.41 179 SER A N 1
ATOM 1382 C CA . SER A 1 179 ? 39.477 4.715 -20.211 1.00 41.41 179 SER A CA 1
ATOM 1383 C C . SER A 1 179 ? 39.953 4.999 -18.779 1.00 41.41 179 SER A C 1
ATOM 1385 O O . SER A 1 179 ? 40.689 5.956 -18.559 1.00 41.41 179 SER A O 1
ATOM 1387 N N . LEU A 1 180 ? 39.604 4.146 -17.807 1.00 39.25 180 LEU A N 1
ATOM 1388 C CA . LEU A 1 180 ? 40.035 4.295 -16.408 1.00 39.25 180 LEU A CA 1
ATOM 1389 C C . LEU A 1 180 ? 41.483 3.837 -16.151 1.00 39.25 180 LEU A C 1
ATOM 1391 O O . LEU A 1 180 ? 42.105 4.276 -15.186 1.00 39.25 180 LEU A O 1
ATOM 1395 N N . ARG A 1 181 ? 42.069 3.002 -17.022 1.00 32.56 181 ARG A N 1
ATOM 1396 C CA . ARG A 1 181 ? 43.454 2.512 -16.857 1.00 32.56 181 ARG A CA 1
ATOM 1397 C C . ARG A 1 181 ? 44.521 3.559 -17.213 1.00 32.56 181 ARG A C 1
ATOM 1399 O O . ARG A 1 181 ? 45.679 3.390 -16.848 1.00 32.56 181 ARG A O 1
ATOM 1406 N N . SER A 1 182 ? 44.146 4.650 -17.885 1.00 38.84 182 SER A N 1
ATOM 1407 C CA . SER A 1 182 ? 45.088 5.701 -18.295 1.00 38.84 182 SER A CA 1
ATOM 1408 C C . SER A 1 182 ? 45.288 6.813 -17.250 1.00 38.84 182 SER A C 1
ATOM 1410 O O . SER A 1 182 ? 46.126 7.684 -17.470 1.00 38.84 182 SER A O 1
ATOM 1412 N N . GLY A 1 183 ? 44.533 6.810 -16.142 1.00 42.31 183 GLY A N 1
ATOM 1413 C CA . GLY A 1 183 ? 44.419 7.974 -15.250 1.00 42.31 183 GLY A CA 1
ATOM 1414 C C . GLY A 1 183 ? 45.005 7.854 -13.840 1.00 42.31 183 GLY A C 1
ATOM 1415 O O . GLY A 1 183 ? 45.143 8.878 -13.187 1.00 42.31 183 GLY A O 1
ATOM 1416 N N . TYR A 1 184 ? 45.377 6.666 -13.353 1.00 32.31 184 TYR A N 1
ATOM 1417 C CA . TYR A 1 184 ? 45.923 6.515 -11.994 1.00 32.31 184 TYR A CA 1
ATOM 1418 C C . TYR A 1 184 ? 47.215 5.689 -11.997 1.00 32.31 184 TYR A C 1
ATOM 1420 O O . TYR A 1 184 ? 47.215 4.472 -11.817 1.00 32.31 184 TYR A O 1
ATOM 1428 N N . LYS A 1 185 ? 48.342 6.382 -12.206 1.00 29.52 185 LYS A N 1
ATOM 1429 C CA . LYS A 1 185 ? 49.653 5.958 -11.698 1.00 29.52 185 LYS A CA 1
ATOM 1430 C C . LYS A 1 185 ? 49.726 6.325 -10.210 1.00 29.52 185 LYS A C 1
ATOM 1432 O O . LYS A 1 185 ? 49.574 7.491 -9.872 1.00 29.52 185 LYS A O 1
ATOM 1437 N N . THR A 1 186 ? 49.946 5.306 -9.381 1.00 28.88 186 THR A N 1
ATOM 1438 C CA . THR A 1 186 ? 50.701 5.288 -8.109 1.00 28.88 186 THR A CA 1
ATOM 1439 C C . THR A 1 186 ? 51.032 6.632 -7.447 1.00 28.88 186 THR A C 1
ATOM 1441 O O . THR A 1 186 ? 51.882 7.369 -7.950 1.00 28.88 186 THR A O 1
ATOM 1444 N N . THR A 1 187 ? 50.519 6.858 -6.237 1.00 32.94 187 THR A N 1
ATOM 1445 C CA . THR A 1 187 ? 51.249 6.692 -4.958 1.00 32.94 187 THR A CA 1
ATOM 1446 C C . THR A 1 187 ? 50.224 6.513 -3.845 1.00 32.94 187 THR A C 1
ATOM 1448 O O . THR A 1 187 ? 49.164 7.169 -3.937 1.00 32.94 187 THR A O 1
#

Secondary structure (DSSP, 8-state):
-HHHHHHHHHHTTT-SHHHHHHHHHHHHHHHHHHHHHHHHTT-HHHHHHHHHHHHHHHHHHHHHHHHHHHTHHHHHHHHHHHHHHHHHTTTT-HHHHHHHHHHHHHHT--SSSSGGGGGGSTTT---TT---TTTT---GGGPPPPGGGTTS-S------S---S-----S-THHHHHHHTTS----

Foldseek 3Di:
DVVVVVVVVVVPDDPDVVRVCVVVVVVVVVLVVLCVVCVVVVPPVSVVVSVVVVVVVVVVVVVVVVVCVVCVVVVLVVQLVVQLVLLQCCPVDPVSVVVQLVVCLVVVADHSHHVCSNLSHLQQNQDPPRPHPNHVHGDPSNDDDDPVPVPDDPPPPDDDPDDPDDPDDPPDPPVVVVVVVVPDDDD